Protein AF-A0AAV0SRK3-F1 (afdb_monomer)

Sequence (204 aa):
MVHEGLLCEATEDEVALVREELGFVPNNLVRVSAFVDNKGQTSRSRISAAHRPAVLLLYPLRNAEDAYKKKQRAKVEPFPTIYWLVSTYLKACVSTLEDQQFVLTLQHRLDADEIAKEKMAQSHREYAEQRWKMMTPHDVKLVSSRGWEFVLRDVGIAGIREFTNVKCLHTHYAHYLATGNNLIGEWVQQLLDSAATERTKELK

Radius of gyration: 17.85 Å; Cα contacts (8 Å, |Δi|>4): 323; chains: 1; bounding box: 46×37×56 Å

Solvent-accessible surface area (backbone atoms only — not comparable to full-atom values): 11211 Å² total; per-residue (Å²): 130,94,65,80,75,67,75,59,71,47,49,74,70,55,48,51,47,41,24,68,68,66,75,47,70,67,90,28,44,30,31,70,31,14,22,28,34,93,84,69,54,71,36,64,57,84,85,47,91,68,42,40,58,28,17,36,34,35,43,52,52,33,76,43,79,82,67,93,57,97,80,83,72,60,61,54,46,80,46,65,51,43,41,40,60,55,28,65,66,60,50,51,58,48,47,56,42,49,76,70,45,41,48,60,54,51,34,55,57,36,72,75,29,72,71,52,31,51,52,32,32,47,41,21,50,52,47,9,50,50,51,43,68,67,52,44,78,67,41,48,53,51,35,55,77,68,70,40,48,58,73,48,46,71,17,23,66,69,56,33,74,57,52,75,63,69,64,69,60,55,51,37,31,17,35,15,56,50,70,73,57,29,62,65,12,50,51,50,50,55,52,53,54,49,55,52,52,51,55,59,57,78,76,104

Mean predicted aligned error: 4.73 Å

Organism: NCBI:txid134698

InterPro domains:
  IPR007511 Protein of unknown function DUF501 [PF04417] (49-189)
  IPR007511 Protein of unknown function DUF501 [PTHR37163] (9-199)

pLDDT: mean 92.31, std 11.03, range [49.56, 98.69]

Foldseek 3Di:
DQFDADDAPEDPVLQVLLCVLAVHGFQFFNYQQKWAAPLRDIDRDCPDPRTGRQKTQGQQKGQDCPPPDPDDDDRMDGDLARIAGRHPVVVVLLVVCVVVVVLVVVLVVLVVDPVSLVLLLVQFQVQLVVNVVSGDPRVVVVCVVVVNCCSRRQAGFSRHNRSSHGDRLRRQLRSCSRPVGHSSNVVSVVVSVVVSVVVVVVVD

Secondary structure (DSSP, 8-state):
---------S-HHHHHHHHHHHSS--TTEEEEEEEE-TT--EESS--STT-EEEEEEE-SEEE-TTSS-TTS--SEEE-S-SEEE--HHHHHHHHHHHHTTHHHHHHHHHHT-HHHHHHHHHHHHHHHHHHHHTS-HHHHHHHHHTT-HIIIII--GGG-SSTT----HHHHHHHHHHHS--HHHHHHHHHHHHHHHHHHHHT-

Structure (mmCIF, N/CA/C/O backbone):
data_AF-A0AAV0SRK3-F1
#
_entry.id   AF-A0AAV0SRK3-F1
#
loop_
_atom_site.group_PDB
_atom_site.id
_atom_site.type_symbol
_atom_site.label_atom_id
_atom_site.label_alt_id
_atom_site.label_comp_id
_atom_site.label_asym_id
_atom_site.label_entity_id
_atom_site.label_seq_id
_atom_site.pdbx_PDB_ins_code
_atom_site.Cartn_x
_atom_site.Cartn_y
_atom_site.Cartn_z
_atom_site.occupancy
_atom_site.B_iso_or_equiv
_atom_site.auth_seq_id
_atom_site.auth_comp_id
_atom_site.auth_asym_id
_atom_site.auth_atom_id
_atom_site.pdbx_PDB_model_num
ATOM 1 N N . MET A 1 1 ? 23.732 -3.097 -15.382 1.00 60.25 1 MET A N 1
ATOM 2 C CA . MET A 1 1 ? 22.564 -2.683 -14.582 1.00 60.25 1 MET A CA 1
ATOM 3 C C . MET A 1 1 ? 21.391 -3.562 -14.988 1.00 60.25 1 MET A C 1
ATOM 5 O O . MET A 1 1 ? 21.204 -3.737 -16.184 1.00 60.25 1 MET A O 1
ATOM 9 N N . VAL A 1 2 ? 20.712 -4.220 -14.043 1.00 78.62 2 VAL A N 1
ATOM 10 C CA . VAL A 1 2 ? 19.649 -5.197 -14.365 1.00 78.62 2 VAL A CA 1
ATOM 11 C C . VAL A 1 2 ? 18.298 -4.499 -14.550 1.00 78.62 2 VAL A C 1
ATOM 13 O O . VAL A 1 2 ? 17.572 -4.848 -15.472 1.00 78.62 2 VAL A O 1
ATOM 16 N N . HIS A 1 3 ? 18.007 -3.493 -13.727 1.00 87.12 3 HIS A N 1
ATOM 17 C CA . HIS A 1 3 ? 16.932 -2.517 -13.906 1.00 87.12 3 HIS A CA 1
ATOM 18 C C . HIS A 1 3 ? 17.439 -1.146 -13.429 1.00 87.12 3 HIS A C 1
ATOM 20 O O . HIS A 1 3 ? 18.405 -1.095 -12.665 1.00 87.12 3 HIS A O 1
ATOM 26 N N . GLU A 1 4 ? 16.835 -0.064 -13.910 1.00 90.25 4 GLU A N 1
ATOM 27 C CA . GLU A 1 4 ? 17.224 1.312 -13.581 1.00 90.25 4 GLU A CA 1
ATOM 28 C C . GLU A 1 4 ? 16.632 1.751 -12.240 1.00 90.25 4 GLU A C 1
ATOM 30 O O . GLU A 1 4 ? 17.357 2.236 -11.375 1.00 90.25 4 GLU A O 1
ATOM 35 N N . GLY A 1 5 ? 15.339 1.490 -12.020 1.00 91.75 5 GLY A N 1
ATOM 36 C CA . GLY A 1 5 ? 14.668 1.928 -10.801 1.00 91.75 5 GLY A CA 1
ATOM 37 C C . GLY A 1 5 ? 14.386 3.428 -10.752 1.00 91.75 5 GLY A C 1
ATOM 38 O O . GLY A 1 5 ? 14.587 4.162 -11.716 1.00 91.75 5 GLY A O 1
ATOM 39 N N . LEU A 1 6 ? 13.916 3.874 -9.590 1.00 93.88 6 LEU A N 1
ATOM 40 C CA . LEU A 1 6 ? 13.894 5.284 -9.211 1.00 93.88 6 LEU A CA 1
ATOM 41 C C . LEU A 1 6 ? 14.924 5.515 -8.110 1.00 93.88 6 LEU A C 1
ATOM 43 O O . LEU A 1 6 ? 15.238 4.602 -7.341 1.00 93.88 6 LEU A O 1
ATOM 47 N N . LEU A 1 7 ? 15.424 6.745 -8.023 1.00 92.81 7 LEU A N 1
ATOM 48 C CA . LEU A 1 7 ? 16.252 7.156 -6.897 1.00 92.81 7 LEU A CA 1
ATOM 49 C C . LEU A 1 7 ? 15.425 7.129 -5.608 1.00 92.81 7 LEU A C 1
ATOM 51 O O . LEU A 1 7 ? 14.241 7.465 -5.604 1.00 92.81 7 LEU A O 1
ATOM 55 N N . CYS A 1 8 ? 16.068 6.734 -4.511 1.00 95.69 8 CYS A N 1
ATOM 56 C CA . CYS A 1 8 ? 15.468 6.828 -3.190 1.00 95.69 8 CYS A CA 1
ATOM 57 C C . CYS A 1 8 ? 15.384 8.306 -2.780 1.00 95.69 8 CYS A C 1
ATOM 59 O O . CYS A 1 8 ? 16.399 8.992 -2.699 1.00 95.69 8 CYS A O 1
ATOM 61 N N . GLU A 1 9 ? 14.170 8.771 -2.513 1.00 97.00 9 GLU A N 1
ATOM 62 C CA . GLU A 1 9 ? 13.837 10.121 -2.054 1.00 97.00 9 GLU A CA 1
ATOM 63 C C . GLU A 1 9 ? 13.828 10.226 -0.518 1.00 97.00 9 GLU A C 1
ATOM 65 O O . GLU A 1 9 ? 13.728 11.326 0.020 1.00 97.00 9 GLU A O 1
ATOM 70 N N . ALA A 1 10 ? 13.904 9.099 0.204 1.00 95.81 10 ALA A N 1
ATOM 71 C CA . ALA A 1 10 ? 13.980 9.111 1.665 1.00 95.81 10 ALA A CA 1
ATOM 72 C C . ALA A 1 10 ? 15.286 9.757 2.153 1.00 95.81 10 ALA A C 1
ATOM 74 O O . ALA A 1 10 ? 16.370 9.476 1.638 1.00 95.81 10 ALA A O 1
ATOM 75 N N . THR A 1 11 ? 15.175 10.580 3.192 1.00 96.19 11 THR A N 1
ATOM 76 C CA . THR A 1 11 ? 16.315 11.186 3.894 1.00 96.19 11 THR A CA 1
ATOM 77 C C . THR A 1 11 ? 17.174 10.128 4.596 1.00 96.19 11 THR A C 1
ATOM 79 O O . THR A 1 11 ? 16.702 9.031 4.894 1.00 96.19 11 THR A O 1
ATOM 82 N N . GLU A 1 12 ? 18.431 10.453 4.918 1.00 96.31 12 GLU A N 1
ATOM 83 C CA . GLU A 1 12 ? 19.323 9.540 5.657 1.00 9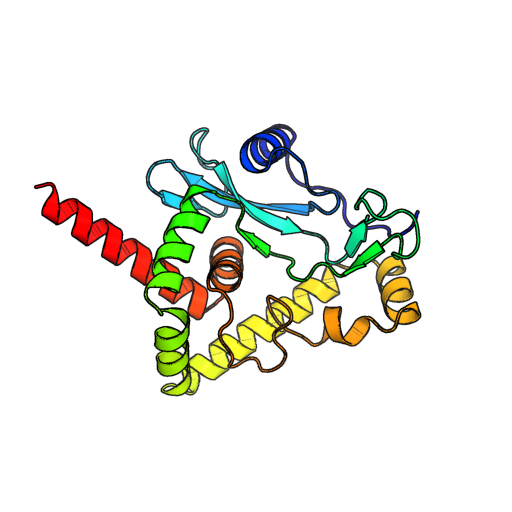6.31 12 GLU A CA 1
ATOM 84 C C . GLU A 1 12 ? 18.714 9.087 6.995 1.00 96.31 12 GLU A C 1
ATOM 86 O O . GLU A 1 12 ? 18.756 7.900 7.325 1.00 96.31 12 GLU A O 1
ATOM 91 N N . ASP A 1 13 ? 18.065 10.009 7.710 1.00 95.81 13 ASP A N 1
ATOM 92 C CA . ASP A 1 13 ? 17.318 9.729 8.938 1.00 95.81 13 ASP A CA 1
ATOM 93 C C . ASP A 1 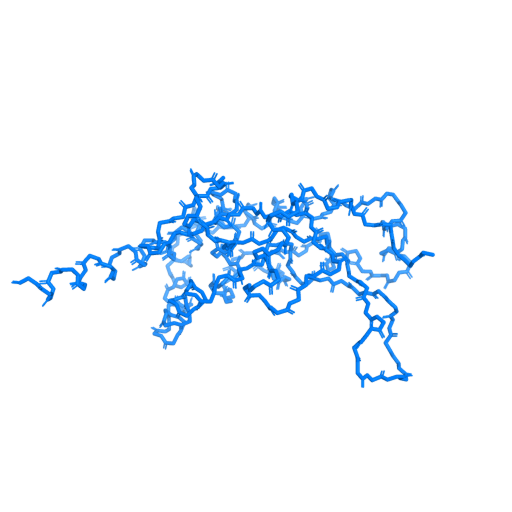13 ? 16.189 8.718 8.705 1.00 95.81 13 ASP A C 1
ATOM 95 O O . ASP A 1 13 ? 16.038 7.754 9.454 1.00 95.81 13 ASP A O 1
ATOM 99 N N . GLU A 1 14 ? 15.375 8.913 7.665 1.00 97.06 14 GLU A N 1
ATOM 100 C CA . GLU A 1 14 ? 14.291 7.985 7.335 1.00 97.06 14 GLU A CA 1
ATOM 101 C C . GLU A 1 14 ? 14.831 6.609 6.948 1.00 97.06 14 GLU A C 1
ATOM 103 O O . GLU A 1 14 ? 14.289 5.598 7.388 1.00 97.06 14 GLU A O 1
ATOM 108 N N . VAL A 1 15 ? 15.924 6.551 6.184 1.00 97.69 15 VAL A N 1
ATOM 109 C CA . VAL A 1 15 ? 16.594 5.295 5.823 1.00 97.69 15 VAL A CA 1
ATOM 110 C C . VAL A 1 15 ? 17.119 4.572 7.069 1.00 97.69 15 VAL A C 1
ATOM 112 O O . VAL A 1 15 ? 16.981 3.348 7.169 1.00 97.69 15 VAL A O 1
ATOM 115 N N . ALA A 1 16 ? 17.679 5.302 8.038 1.00 97.62 16 ALA A N 1
ATOM 116 C CA . ALA A 1 16 ? 18.110 4.737 9.314 1.00 97.62 16 ALA A CA 1
ATOM 117 C C . ALA A 1 16 ? 16.925 4.156 10.104 1.00 97.62 16 ALA A C 1
ATOM 119 O O . ALA A 1 16 ? 17.009 3.022 10.575 1.00 97.62 16 ALA A O 1
ATOM 120 N N . LEU A 1 17 ? 15.797 4.871 10.164 1.00 97.25 17 LEU A N 1
ATOM 121 C CA . LEU A 1 17 ? 14.575 4.382 10.811 1.00 97.25 17 LEU A CA 1
ATOM 122 C C . LEU A 1 17 ? 13.982 3.156 10.099 1.00 97.25 17 LEU A C 1
ATOM 124 O O . LEU A 1 17 ? 13.494 2.239 10.753 1.00 97.25 17 LEU A O 1
ATOM 128 N N . VAL A 1 18 ? 14.034 3.101 8.764 1.00 98.00 18 VAL A N 1
ATOM 129 C CA . VAL A 1 18 ? 13.611 1.911 8.005 1.00 98.00 18 VAL A CA 1
ATOM 130 C C . VAL A 1 18 ? 14.485 0.709 8.355 1.00 98.00 18 VAL A C 1
ATOM 132 O O . VAL A 1 18 ? 13.966 -0.389 8.554 1.00 98.00 18 VAL A O 1
ATOM 135 N N . ARG A 1 19 ? 15.803 0.911 8.468 1.00 97.81 19 ARG A N 1
ATOM 136 C CA . ARG A 1 19 ? 16.736 -0.141 8.883 1.00 97.81 19 ARG A CA 1
ATOM 137 C C . ARG A 1 19 ? 16.477 -0.606 10.312 1.00 97.81 19 ARG A C 1
ATOM 139 O O . ARG A 1 19 ? 16.589 -1.799 10.560 1.00 97.81 19 ARG A O 1
ATOM 146 N N . GLU A 1 20 ? 16.148 0.303 11.223 1.00 96.44 20 GLU A N 1
ATOM 147 C CA . GLU A 1 20 ? 15.761 -0.035 12.597 1.00 96.44 20 GLU A CA 1
ATOM 148 C C . GLU A 1 20 ? 14.497 -0.911 12.612 1.00 96.44 20 GLU A C 1
ATOM 150 O O . GLU A 1 20 ? 14.483 -1.956 13.255 1.00 96.44 20 GLU A O 1
ATOM 155 N N . GLU A 1 21 ? 13.473 -0.540 11.836 1.00 95.06 21 GLU A N 1
ATOM 156 C CA . GLU A 1 21 ? 12.181 -1.240 11.803 1.00 95.06 21 GLU A CA 1
ATOM 157 C C . GLU A 1 21 ? 12.246 -2.617 11.114 1.00 95.06 21 GLU A C 1
ATOM 159 O O . GLU A 1 21 ? 11.550 -3.552 11.510 1.00 95.06 21 GLU A O 1
ATOM 164 N N . LEU A 1 22 ? 13.058 -2.760 10.060 1.00 95.94 22 LEU A N 1
ATOM 165 C CA . LEU A 1 22 ? 13.117 -3.979 9.239 1.00 95.94 22 LEU A CA 1
ATOM 166 C C . LEU A 1 22 ? 14.376 -4.830 9.454 1.00 95.94 22 LEU A C 1
ATOM 168 O O . LEU A 1 22 ? 14.435 -5.962 8.976 1.00 95.94 22 LEU A O 1
ATOM 172 N N . GLY A 1 23 ? 15.415 -4.285 10.086 1.00 96.69 23 GLY A N 1
ATOM 173 C CA . GLY A 1 23 ? 16.767 -4.860 10.121 1.00 96.69 23 GLY A CA 1
ATOM 174 C C . GLY A 1 23 ? 17.568 -4.676 8.820 1.00 96.69 23 GLY A C 1
ATOM 175 O O . GLY A 1 23 ? 18.764 -4.965 8.777 1.00 96.69 23 GLY A O 1
ATOM 176 N N . PHE A 1 24 ? 16.946 -4.178 7.749 1.00 95.75 24 PHE A N 1
ATOM 177 C CA . PHE A 1 24 ? 17.578 -3.895 6.458 1.00 95.75 24 PHE A CA 1
ATOM 178 C C . PHE A 1 24 ? 16.844 -2.764 5.726 1.00 95.75 24 PHE A C 1
ATOM 180 O O . PHE A 1 24 ? 15.763 -2.347 6.128 1.00 95.75 24 PHE A O 1
ATOM 187 N N . VAL A 1 25 ? 17.421 -2.275 4.628 1.00 96.12 25 VAL A N 1
ATOM 188 C CA . VAL A 1 25 ? 16.767 -1.298 3.744 1.00 96.12 25 VAL A CA 1
ATOM 189 C C . VAL A 1 25 ? 16.419 -2.005 2.434 1.00 96.12 25 VAL A C 1
ATOM 191 O O . VAL A 1 25 ? 17.329 -2.562 1.812 1.00 96.12 25 VAL A O 1
ATOM 194 N N . PRO A 1 26 ? 15.142 -2.035 2.008 1.00 94.75 26 PRO A N 1
ATOM 195 C CA . PRO A 1 26 ? 14.766 -2.629 0.730 1.00 94.75 26 PRO A CA 1
ATOM 196 C C . PRO A 1 26 ? 15.535 -1.980 -0.422 1.00 94.75 26 PRO A C 1
ATOM 198 O O . PRO A 1 26 ? 15.584 -0.758 -0.532 1.00 94.75 26 PRO A O 1
ATOM 201 N N . ASN A 1 27 ? 16.113 -2.795 -1.306 1.00 92.75 27 ASN A N 1
ATOM 202 C CA . ASN A 1 27 ? 16.915 -2.301 -2.434 1.00 92.75 27 ASN A CA 1
ATOM 203 C C . ASN A 1 27 ? 16.092 -1.587 -3.522 1.00 92.75 27 ASN A C 1
ATOM 205 O O . ASN A 1 27 ? 16.658 -1.017 -4.447 1.00 92.75 27 ASN A O 1
ATOM 209 N N . ASN A 1 28 ? 14.769 -1.621 -3.395 1.00 95.50 28 ASN A N 1
ATOM 210 C CA . ASN A 1 28 ? 13.806 -0.928 -4.231 1.00 95.50 28 ASN A CA 1
ATOM 211 C C . ASN A 1 28 ? 13.038 0.149 -3.443 1.00 95.50 28 ASN A C 1
ATOM 213 O O . ASN A 1 28 ? 11.927 0.498 -3.828 1.00 95.50 28 ASN A O 1
ATOM 217 N N . LEU A 1 29 ? 13.573 0.647 -2.323 1.00 97.38 29 LEU A N 1
ATOM 218 C CA . LEU A 1 29 ? 12.963 1.749 -1.578 1.00 97.38 29 LEU A CA 1
ATOM 219 C C . LEU A 1 29 ? 12.924 3.024 -2.432 1.00 97.38 29 LEU A C 1
ATOM 221 O O . LEU A 1 29 ? 13.957 3.478 -2.912 1.00 97.38 29 LEU A O 1
ATOM 225 N N . VAL A 1 30 ? 11.733 3.613 -2.571 1.00 97.88 30 VAL A N 1
ATOM 226 C CA . VAL A 1 30 ? 11.549 4.939 -3.177 1.00 97.88 30 VAL A CA 1
ATOM 227 C C . VAL A 1 30 ? 11.431 5.989 -2.081 1.00 97.88 30 VAL A C 1
ATOM 229 O O . VAL A 1 30 ? 12.212 6.925 -2.059 1.00 97.88 30 VAL A O 1
ATOM 232 N N . ARG A 1 31 ? 10.498 5.835 -1.133 1.00 98.06 31 ARG A N 1
ATOM 233 C CA . ARG A 1 31 ? 10.341 6.769 -0.000 1.00 98.06 31 ARG A CA 1
ATOM 234 C C . ARG A 1 31 ? 9.540 6.172 1.148 1.00 98.06 31 ARG A C 1
ATOM 236 O O . ARG A 1 31 ? 8.817 5.191 0.964 1.00 98.06 31 ARG A O 1
ATOM 243 N N . VAL A 1 32 ? 9.574 6.821 2.308 1.00 98.50 32 VAL A N 1
ATOM 244 C CA . VAL A 1 32 ? 8.582 6.589 3.368 1.00 98.50 32 VAL A CA 1
ATOM 245 C C . VAL A 1 32 ? 7.312 7.373 3.019 1.00 98.50 32 VAL A C 1
ATOM 247 O O . VAL A 1 32 ? 7.364 8.571 2.769 1.00 98.50 32 VAL A O 1
ATOM 250 N N . SER A 1 33 ? 6.170 6.689 2.928 1.00 98.25 33 SER A N 1
ATOM 251 C CA . SER A 1 33 ? 4.889 7.289 2.501 1.00 98.25 33 SER A CA 1
ATOM 252 C C . SER A 1 33 ? 3.912 7.546 3.639 1.00 98.25 33 SER A C 1
ATOM 254 O O . SER A 1 33 ? 2.982 8.331 3.482 1.00 98.25 33 SER A O 1
ATOM 256 N N . ALA A 1 34 ? 4.102 6.878 4.772 1.00 98.50 34 ALA A N 1
ATOM 257 C CA . ALA A 1 34 ? 3.345 7.141 5.981 1.00 98.50 34 ALA A CA 1
ATOM 258 C C . ALA A 1 34 ? 4.178 6.796 7.209 1.00 98.50 34 ALA A C 1
ATOM 260 O O . ALA A 1 34 ? 5.076 5.951 7.157 1.00 98.50 34 ALA A O 1
ATOM 261 N N . PHE A 1 35 ? 3.818 7.417 8.319 1.00 98.44 35 PHE A N 1
ATOM 262 C CA . PHE A 1 35 ? 4.435 7.282 9.622 1.00 98.44 35 PHE A CA 1
ATOM 263 C C . PHE A 1 35 ? 3.380 6.978 10.678 1.00 98.44 35 PHE A C 1
ATOM 265 O O . PHE A 1 35 ? 2.203 7.273 10.480 1.00 98.44 35 PHE A O 1
ATOM 272 N N . VAL A 1 36 ? 3.816 6.428 11.806 1.00 97.31 36 VAL A N 1
ATOM 273 C CA . VAL A 1 36 ? 2.987 6.174 12.986 1.00 97.31 36 VAL A CA 1
ATOM 274 C C . VAL A 1 36 ? 3.750 6.553 14.250 1.00 97.31 36 VAL A C 1
ATOM 276 O O . VAL A 1 36 ? 4.959 6.330 14.328 1.00 97.31 36 VAL A O 1
ATOM 279 N N . ASP A 1 37 ? 3.074 7.162 15.217 1.00 95.19 37 ASP A N 1
ATOM 280 C CA . ASP A 1 37 ? 3.649 7.472 16.526 1.00 95.19 37 ASP A CA 1
ATOM 281 C C . ASP A 1 37 ? 3.419 6.348 17.557 1.00 95.19 37 ASP A C 1
ATOM 283 O O . ASP A 1 37 ? 2.811 5.312 17.284 1.00 95.19 37 ASP A O 1
ATOM 287 N N . ASN A 1 38 ? 3.907 6.552 18.781 1.00 89.81 38 ASN A N 1
ATOM 288 C CA . ASN A 1 38 ? 3.761 5.590 19.876 1.00 89.81 38 ASN A CA 1
ATOM 289 C C . ASN A 1 38 ? 2.324 5.443 20.411 1.00 89.81 38 ASN A C 1
ATOM 291 O O . ASN A 1 38 ? 2.069 4.550 21.217 1.00 89.81 38 ASN A O 1
ATOM 295 N N . LYS A 1 39 ? 1.395 6.305 19.990 1.00 88.62 39 LYS A N 1
ATOM 296 C CA . LYS A 1 39 ? -0.035 6.231 20.309 1.00 88.62 39 LYS A CA 1
ATOM 297 C C . LYS A 1 39 ? -0.841 5.598 19.173 1.00 88.62 39 LYS A C 1
ATOM 299 O O . LYS A 1 39 ? -2.061 5.515 19.284 1.00 88.62 39 LYS A O 1
ATOM 304 N N . GLY A 1 40 ? -0.183 5.169 18.094 1.00 90.38 40 GLY A N 1
ATOM 305 C CA . GLY A 1 40 ? -0.837 4.615 16.913 1.00 90.38 40 GLY A CA 1
ATOM 306 C C . GLY A 1 40 ? -1.412 5.672 15.968 1.00 90.38 40 GLY A C 1
ATOM 307 O O . GLY A 1 40 ? -2.098 5.306 15.018 1.00 90.38 40 GLY A O 1
ATOM 308 N N . GLN A 1 41 ? -1.139 6.963 16.185 1.00 92.81 41 GLN A N 1
ATOM 309 C CA . GLN A 1 41 ? -1.602 8.021 15.288 1.00 92.81 41 GLN A CA 1
ATOM 310 C C . GLN A 1 41 ? -0.742 8.038 14.031 1.00 92.81 41 GLN A C 1
ATOM 312 O O . GLN A 1 41 ? 0.489 8.069 14.101 1.00 92.81 41 GLN A O 1
ATOM 317 N N . THR A 1 42 ? -1.397 8.008 12.874 1.00 96.00 42 THR A N 1
ATOM 318 C CA . THR A 1 42 ? -0.723 7.938 11.578 1.00 96.00 42 THR A CA 1
ATOM 319 C C . THR A 1 42 ? -0.681 9.288 10.878 1.00 96.00 42 THR A C 1
ATOM 321 O O . THR A 1 42 ? -1.624 10.071 10.965 1.00 96.00 42 THR A O 1
ATOM 324 N N . SER A 1 43 ? 0.376 9.532 10.109 1.00 96.56 43 SER A N 1
ATOM 325 C CA . SER A 1 43 ? 0.547 10.742 9.300 1.00 96.56 43 SER A CA 1
ATOM 326 C C . SER A 1 43 ? 1.259 10.422 7.986 1.00 96.56 43 SER A C 1
ATOM 328 O O . SER A 1 43 ? 2.092 9.522 7.936 1.00 96.56 43 SER A O 1
ATOM 330 N N . ARG A 1 44 ? 0.995 11.186 6.920 1.00 96.69 44 ARG A N 1
ATOM 331 C CA . ARG A 1 44 ? 1.735 11.089 5.641 1.00 96.69 44 ARG A CA 1
ATOM 332 C C . ARG A 1 44 ? 3.062 11.851 5.643 1.00 96.69 44 ARG A C 1
ATOM 334 O O . ARG A 1 44 ? 3.813 11.798 4.674 1.00 96.69 44 ARG A O 1
ATOM 341 N N . SER A 1 45 ? 3.355 12.568 6.722 1.00 93.38 45 SER A N 1
ATOM 342 C CA . SER A 1 45 ? 4.599 13.314 6.902 1.00 93.38 45 SER A CA 1
ATOM 343 C C . SER A 1 45 ? 5.152 13.082 8.299 1.00 93.38 45 SER A C 1
ATOM 345 O O . SER A 1 45 ? 4.401 12.862 9.254 1.00 93.38 45 SER A O 1
ATOM 347 N N . ARG A 1 46 ? 6.474 13.153 8.439 1.00 91.81 46 ARG A N 1
ATOM 348 C CA . ARG A 1 46 ? 7.126 13.029 9.739 1.00 91.81 46 ARG A CA 1
ATOM 349 C C . ARG A 1 46 ? 6.942 14.325 10.530 1.00 91.81 46 ARG A C 1
ATOM 351 O O . ARG A 1 46 ? 7.656 15.295 10.316 1.00 91.81 46 ARG A O 1
ATOM 358 N N . ILE A 1 47 ? 5.969 14.335 11.441 1.00 89.50 47 ILE A N 1
ATOM 359 C CA . ILE A 1 47 ? 5.623 15.524 12.243 1.00 89.50 47 ILE A CA 1
ATOM 360 C C . ILE A 1 47 ? 6.542 15.662 13.466 1.00 89.50 47 ILE A C 1
ATOM 362 O O . ILE A 1 47 ? 6.774 16.761 13.960 1.00 89.50 47 ILE A O 1
ATOM 366 N N . SER A 1 48 ? 7.077 14.551 13.980 1.00 90.38 48 SER A N 1
ATOM 367 C CA . SER A 1 48 ? 7.929 14.555 15.172 1.00 90.38 48 SER A CA 1
ATOM 368 C C . SER A 1 48 ? 8.948 13.419 15.163 1.00 90.38 48 SER A C 1
ATOM 370 O O . SER A 1 48 ? 8.823 12.452 14.412 1.00 90.38 48 SER A O 1
ATOM 372 N N . ALA A 1 49 ? 9.933 13.491 16.060 1.00 89.56 49 ALA A N 1
ATOM 373 C CA . ALA A 1 49 ? 10.921 12.430 16.244 1.00 89.56 49 ALA A CA 1
ATOM 374 C C . ALA A 1 49 ? 10.319 11.103 16.750 1.00 89.56 49 ALA A C 1
ATOM 376 O O . ALA A 1 49 ? 10.960 10.064 16.610 1.00 89.56 49 ALA A O 1
ATOM 377 N N . ALA A 1 50 ? 9.105 11.121 17.313 1.00 91.12 50 ALA A N 1
ATOM 378 C CA . ALA A 1 50 ? 8.396 9.919 17.759 1.00 91.12 50 ALA A CA 1
ATOM 379 C C . ALA A 1 50 ? 7.787 9.120 16.596 1.00 91.12 50 ALA A C 1
ATOM 381 O O . ALA A 1 50 ? 7.537 7.928 16.740 1.00 91.12 50 ALA A O 1
ATOM 382 N N . HIS A 1 51 ? 7.572 9.760 15.443 1.00 95.56 51 HIS A N 1
ATOM 383 C CA . HIS A 1 51 ? 7.021 9.102 14.268 1.00 95.56 51 HIS A CA 1
ATOM 384 C C . HIS A 1 51 ? 8.038 8.125 13.671 1.00 95.56 51 HIS A C 1
ATOM 386 O O . HIS A 1 51 ? 9.189 8.483 13.394 1.00 95.56 51 HIS A O 1
ATOM 392 N N . ARG A 1 52 ? 7.599 6.883 13.473 1.00 97.19 52 ARG A N 1
ATOM 393 C CA . ARG A 1 52 ? 8.350 5.794 12.842 1.00 97.19 52 ARG A CA 1
ATOM 394 C C . ARG A 1 52 ? 7.729 5.420 11.495 1.00 97.19 52 ARG A C 1
ATOM 396 O O . ARG A 1 52 ? 6.533 5.654 11.313 1.00 97.19 52 ARG A O 1
ATOM 403 N N . PRO A 1 53 ? 8.504 4.870 10.542 1.00 98.19 53 PRO A N 1
ATOM 404 C CA . PRO A 1 53 ? 7.979 4.433 9.254 1.00 98.19 53 PRO A CA 1
ATOM 405 C C . PRO A 1 53 ? 6.812 3.453 9.420 1.00 98.19 53 PRO A C 1
ATOM 407 O O . PRO A 1 53 ? 6.943 2.392 10.025 1.00 98.19 53 PRO A O 1
ATOM 410 N N . ALA A 1 54 ? 5.658 3.807 8.861 1.00 98.44 54 ALA A N 1
ATOM 411 C CA . ALA A 1 54 ? 4.488 2.939 8.810 1.00 98.44 54 ALA A CA 1
ATOM 412 C C . ALA A 1 54 ? 4.384 2.245 7.456 1.00 98.44 54 ALA A C 1
ATOM 414 O O . ALA A 1 54 ? 4.192 1.031 7.408 1.00 98.44 54 ALA A O 1
ATOM 415 N N . VAL A 1 55 ? 4.542 3.004 6.368 1.00 98.69 55 VAL A N 1
ATOM 416 C CA . VAL A 1 55 ? 4.410 2.501 4.997 1.00 98.69 55 VAL A CA 1
ATOM 417 C C . VAL A 1 55 ? 5.567 2.975 4.136 1.00 98.69 55 VAL A C 1
ATOM 419 O O . VAL A 1 55 ? 5.895 4.162 4.128 1.00 98.69 55 VAL A O 1
ATOM 422 N N . LEU A 1 56 ? 6.139 2.057 3.362 1.00 98.62 56 LEU A N 1
ATOM 423 C CA . LEU A 1 56 ? 7.120 2.363 2.322 1.00 98.62 56 LEU A CA 1
ATOM 424 C C . LEU A 1 56 ? 6.446 2.389 0.954 1.00 98.62 56 LEU A C 1
ATOM 426 O O . LEU A 1 56 ? 5.621 1.520 0.666 1.00 98.62 56 LEU A O 1
ATOM 430 N N . LEU A 1 57 ? 6.841 3.346 0.114 1.00 98.44 57 LEU A N 1
ATOM 431 C CA . LEU A 1 57 ? 6.678 3.247 -1.332 1.00 98.44 57 LEU A CA 1
ATOM 432 C C . LEU A 1 57 ? 7.918 2.565 -1.904 1.00 98.44 57 LEU A C 1
ATOM 434 O O . LEU A 1 57 ? 9.048 2.997 -1.662 1.00 98.44 57 LEU A O 1
ATOM 438 N N . LEU A 1 58 ? 7.689 1.506 -2.664 1.00 97.75 58 LEU A N 1
ATOM 439 C CA . LEU A 1 58 ? 8.706 0.665 -3.263 1.00 97.75 58 LEU A CA 1
ATOM 440 C C . LEU A 1 58 ? 8.570 0.682 -4.779 1.00 97.75 58 LEU A C 1
ATOM 442 O O . LEU A 1 58 ? 7.465 0.712 -5.323 1.00 97.75 58 LEU A O 1
ATOM 446 N N . TYR A 1 59 ? 9.703 0.608 -5.461 1.00 97.56 59 TYR A N 1
ATOM 447 C CA . TYR A 1 59 ? 9.744 0.483 -6.901 1.00 97.56 59 TYR A CA 1
ATOM 448 C C . TYR A 1 59 ? 9.188 -0.892 -7.326 1.00 97.56 59 TYR A C 1
ATOM 450 O O . TYR A 1 59 ? 9.426 -1.885 -6.625 1.00 97.56 59 TYR A O 1
ATOM 458 N N . PRO A 1 60 ? 8.457 -0.990 -8.458 1.00 96.38 60 PRO A N 1
ATOM 459 C CA . PRO A 1 60 ? 7.753 -2.219 -8.844 1.00 96.38 60 PRO A CA 1
ATOM 460 C C . PRO A 1 60 ? 8.670 -3.410 -9.160 1.00 96.38 60 PRO A C 1
ATOM 462 O O . PRO A 1 60 ? 8.207 -4.550 -9.194 1.00 96.38 60 PRO A O 1
ATOM 465 N N . LEU A 1 61 ? 9.960 -3.160 -9.389 1.00 94.81 61 LEU A N 1
ATOM 466 C CA . LEU A 1 61 ? 10.994 -4.175 -9.579 1.00 94.81 61 LEU A CA 1
ATOM 467 C C . LEU A 1 61 ? 11.985 -4.139 -8.415 1.00 94.81 61 LEU A C 1
ATOM 469 O O . LEU A 1 61 ? 12.279 -3.071 -7.879 1.00 94.81 61 LEU A O 1
ATOM 473 N N . ARG A 1 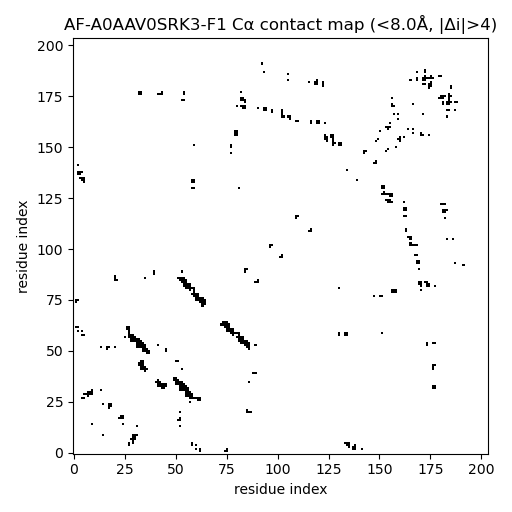62 ? 12.532 -5.301 -8.055 1.00 90.88 62 ARG A N 1
ATOM 474 C CA . ARG A 1 62 ? 13.621 -5.402 -7.075 1.00 90.88 62 ARG A CA 1
ATOM 475 C C . ARG A 1 62 ? 14.775 -6.254 -7.577 1.00 90.88 62 ARG A C 1
ATOM 477 O O . ARG A 1 62 ? 14.565 -7.200 -8.342 1.00 90.88 62 ARG A O 1
ATOM 484 N N . ASN A 1 63 ? 15.974 -5.976 -7.070 1.00 85.44 63 ASN A N 1
ATOM 485 C CA . ASN A 1 63 ? 17.133 -6.839 -7.279 1.00 85.44 63 ASN A CA 1
ATOM 486 C C . ASN A 1 63 ? 16.996 -8.102 -6.417 1.00 85.44 63 ASN A C 1
ATOM 488 O O . ASN A 1 63 ? 16.704 -8.020 -5.221 1.00 85.44 63 ASN A O 1
ATOM 492 N N . ALA A 1 64 ? 17.206 -9.267 -7.026 1.00 78.00 64 ALA A N 1
ATOM 493 C CA . ALA A 1 64 ? 17.006 -10.577 -6.400 1.00 78.00 64 ALA A CA 1
ATOM 494 C C . ALA A 1 64 ? 18.303 -11.403 -6.282 1.00 78.00 64 ALA A C 1
ATOM 496 O O . ALA A 1 64 ? 18.247 -12.612 -6.055 1.00 78.00 64 ALA A O 1
ATOM 497 N N . GLU A 1 65 ? 19.471 -10.767 -6.432 1.00 67.75 65 GLU A N 1
ATOM 498 C CA . GLU A 1 65 ? 20.773 -11.454 -6.441 1.00 67.75 65 GLU A CA 1
ATOM 499 C C . GLU A 1 65 ? 21.124 -12.120 -5.088 1.00 67.75 65 GLU A C 1
ATOM 501 O O . GLU A 1 65 ? 21.760 -13.174 -5.082 1.00 67.75 65 GLU A O 1
ATOM 506 N N . ASP A 1 66 ? 20.617 -11.602 -3.960 1.00 57.69 66 ASP A N 1
ATOM 507 C CA . ASP A 1 66 ? 20.965 -12.064 -2.600 1.00 57.69 66 ASP A CA 1
ATOM 508 C C . ASP A 1 66 ? 20.083 -13.205 -2.045 1.00 57.69 66 ASP A C 1
ATOM 510 O O . ASP A 1 66 ? 20.302 -13.707 -0.939 1.00 57.69 66 ASP A O 1
ATOM 514 N N . ALA A 1 67 ? 19.068 -13.662 -2.785 1.00 55.38 67 ALA A N 1
ATOM 515 C CA . ALA A 1 67 ? 18.066 -14.597 -2.268 1.00 55.38 67 ALA A CA 1
ATOM 516 C C . ALA A 1 67 ? 18.532 -16.072 -2.279 1.00 55.38 67 ALA A C 1
ATOM 518 O O . ALA A 1 67 ? 18.057 -16.843 -3.105 1.00 55.38 67 ALA A O 1
ATOM 519 N N . TYR A 1 68 ? 19.444 -16.458 -1.368 1.00 50.22 68 TYR A N 1
ATOM 520 C CA . TYR A 1 68 ? 19.790 -17.793 -0.791 1.00 50.22 68 TYR A CA 1
ATOM 521 C C . TYR A 1 68 ? 19.745 -19.098 -1.651 1.00 50.22 68 TYR A C 1
ATOM 523 O O . TYR A 1 68 ? 20.068 -20.175 -1.158 1.00 50.22 68 TYR A O 1
ATOM 531 N N . LYS A 1 69 ? 19.418 -19.088 -2.949 1.00 49.56 69 LYS A N 1
ATOM 532 C CA . LYS A 1 69 ? 19.341 -20.273 -3.825 1.00 49.56 69 LYS A CA 1
ATOM 533 C C . LYS A 1 69 ? 20.051 -19.996 -5.151 1.00 49.56 69 LYS A C 1
ATOM 535 O O . LYS A 1 69 ? 19.445 -19.640 -6.158 1.00 49.56 69 LYS A O 1
ATOM 540 N N . LYS A 1 70 ? 21.368 -20.213 -5.131 1.00 50.22 70 LYS A N 1
ATOM 541 C CA . LYS A 1 70 ? 22.385 -19.888 -6.154 1.00 50.22 70 LYS A CA 1
ATOM 542 C C . LYS A 1 70 ? 22.202 -20.457 -7.575 1.00 50.22 70 LYS A C 1
ATOM 544 O O . LYS A 1 70 ? 23.134 -20.337 -8.361 1.00 50.22 70 LYS A O 1
ATOM 549 N N . LYS A 1 71 ? 21.087 -21.100 -7.946 1.00 50.06 71 LYS A N 1
ATOM 550 C CA . LYS A 1 71 ? 21.045 -21.847 -9.221 1.00 50.06 71 LYS A CA 1
ATOM 551 C C . LYS A 1 71 ? 19.941 -21.540 -10.225 1.00 50.06 71 LYS A C 1
ATOM 553 O O . LYS A 1 71 ? 20.071 -22.068 -11.319 1.00 50.06 71 LYS A O 1
ATOM 558 N N . GLN A 1 72 ? 18.923 -20.707 -9.963 1.00 53.06 72 GLN A N 1
ATOM 559 C CA . GLN A 1 72 ? 17.864 -20.549 -10.988 1.00 53.06 72 GLN A CA 1
ATOM 560 C C . GLN A 1 72 ? 16.895 -19.356 -10.870 1.00 53.06 72 GLN A C 1
ATOM 562 O O . GLN A 1 72 ? 15.807 -19.417 -11.437 1.00 53.06 72 GLN A O 1
ATOM 567 N N . ARG A 1 73 ? 17.235 -18.259 -10.176 1.00 56.25 73 ARG A N 1
ATOM 568 C CA . ARG A 1 73 ? 16.371 -17.059 -10.178 1.00 56.25 73 ARG A CA 1
ATOM 569 C C . ARG A 1 73 ? 16.910 -15.938 -11.058 1.00 56.25 73 ARG A C 1
ATOM 571 O O . ARG A 1 73 ? 18.117 -15.737 -11.167 1.00 56.25 73 ARG A O 1
ATOM 578 N N . ALA A 1 74 ? 15.979 -15.231 -11.700 1.00 62.12 74 ALA A N 1
ATOM 579 C CA . ALA A 1 74 ? 16.253 -14.007 -12.436 1.00 62.12 74 ALA A CA 1
ATOM 580 C C . ALA A 1 74 ? 16.865 -12.959 -11.493 1.00 62.12 74 ALA A C 1
ATOM 582 O O . ALA A 1 74 ? 16.433 -12.826 -10.355 1.00 62.12 74 ALA A O 1
ATOM 583 N N . LYS A 1 75 ? 17.847 -12.191 -11.981 1.00 81.12 75 LYS A N 1
ATOM 584 C CA . LYS A 1 75 ? 18.529 -11.126 -11.216 1.00 81.12 75 LYS A CA 1
ATOM 585 C C . LYS A 1 75 ? 17.601 -9.990 -10.749 1.00 81.12 75 LYS A C 1
ATOM 587 O O . LYS A 1 75 ? 17.953 -9.227 -9.858 1.00 81.12 75 LYS A O 1
ATOM 592 N N . VAL A 1 76 ? 16.421 -9.900 -11.354 1.00 88.94 76 VAL A N 1
ATOM 593 C CA . VAL A 1 76 ? 15.352 -8.938 -11.083 1.00 88.94 76 VAL A CA 1
ATOM 594 C C . VAL A 1 76 ? 14.031 -9.688 -11.073 1.00 88.94 76 VAL A C 1
ATOM 596 O O . VAL A 1 76 ? 13.867 -10.635 -11.849 1.00 88.94 76 VAL A O 1
ATOM 599 N N . GLU A 1 77 ? 13.095 -9.261 -10.235 1.00 90.88 77 GLU A N 1
ATOM 600 C CA . GLU A 1 77 ? 11.732 -9.789 -10.221 1.00 90.88 77 GLU A CA 1
ATOM 601 C C . GLU A 1 77 ? 10.700 -8.700 -9.876 1.00 90.88 77 GLU A C 1
ATOM 603 O O . GLU A 1 77 ? 11.051 -7.719 -9.208 1.00 90.88 77 GLU A O 1
ATOM 608 N N . PRO A 1 78 ? 9.434 -8.860 -10.310 1.00 92.69 78 PRO A N 1
ATOM 609 C CA . PRO A 1 78 ? 8.332 -8.014 -9.870 1.00 92.69 78 PRO A CA 1
ATOM 610 C C . PRO A 1 78 ? 8.127 -8.100 -8.358 1.00 92.69 78 PRO A C 1
ATOM 612 O O . PRO A 1 78 ? 8.140 -9.189 -7.779 1.00 92.69 78 PRO A O 1
ATOM 615 N N . PHE A 1 79 ? 7.871 -6.961 -7.726 1.00 88.94 79 PHE A N 1
ATOM 616 C CA . PHE A 1 79 ? 7.454 -6.904 -6.334 1.00 88.94 79 PHE A CA 1
ATOM 617 C C . PHE A 1 79 ? 5.918 -6.776 -6.255 1.00 88.94 79 PHE A C 1
ATOM 619 O O . PHE A 1 79 ? 5.331 -5.961 -6.969 1.00 88.94 79 PHE A O 1
ATOM 626 N N . PRO A 1 80 ? 5.226 -7.582 -5.426 1.00 79.69 80 PRO A N 1
ATOM 627 C CA . PRO A 1 80 ? 3.769 -7.738 -5.505 1.00 79.69 80 PRO A CA 1
ATOM 628 C C . PRO A 1 80 ? 2.979 -6.510 -5.035 1.00 79.69 80 PRO A C 1
ATOM 630 O O . PRO A 1 80 ? 1.783 -6.419 -5.322 1.00 79.69 80 PRO A O 1
ATOM 633 N N . THR A 1 81 ? 3.611 -5.576 -4.312 1.00 90.19 81 THR A N 1
ATOM 634 C CA . THR A 1 81 ? 2.978 -4.315 -3.915 1.00 90.19 81 THR A CA 1
ATOM 635 C C . THR A 1 81 ? 3.942 -3.129 -3.882 1.00 90.19 81 THR A C 1
ATOM 637 O O . THR A 1 81 ? 5.010 -3.237 -3.300 1.00 90.19 81 THR A O 1
ATOM 640 N N . ILE A 1 82 ? 3.557 -1.969 -4.421 1.00 96.94 82 ILE A N 1
ATOM 641 C CA . ILE A 1 82 ? 4.338 -0.729 -4.270 1.00 96.94 82 ILE A CA 1
ATOM 642 C C . ILE A 1 82 ? 4.174 -0.081 -2.893 1.00 96.94 82 ILE A C 1
ATOM 644 O O . ILE A 1 82 ? 5.057 0.653 -2.482 1.00 96.94 82 ILE A O 1
ATOM 648 N N . TYR A 1 83 ? 3.101 -0.372 -2.153 1.00 98.06 83 TYR A N 1
ATOM 649 C CA . TYR A 1 83 ? 2.921 0.105 -0.779 1.00 98.06 83 TYR A CA 1
ATOM 650 C C . TYR A 1 83 ? 3.051 -1.054 0.201 1.00 98.06 83 TYR A C 1
ATOM 652 O O . TYR A 1 83 ? 2.273 -2.011 0.141 1.00 98.06 83 TYR A O 1
ATOM 660 N N . TRP A 1 84 ? 4.034 -0.972 1.097 1.00 97.88 84 TRP A N 1
ATOM 661 C CA . TRP A 1 84 ? 4.313 -2.015 2.082 1.00 97.88 84 TRP A CA 1
ATOM 662 C C . TRP A 1 84 ? 4.162 -1.483 3.506 1.00 97.88 84 TRP A C 1
ATOM 664 O O . TRP A 1 84 ? 4.871 -0.557 3.893 1.00 97.88 84 TRP A O 1
ATOM 674 N N . LEU A 1 85 ? 3.251 -2.079 4.283 1.00 98.38 85 LEU A N 1
ATOM 675 C CA . LEU A 1 85 ? 3.121 -1.827 5.719 1.00 98.38 85 LEU A CA 1
ATOM 676 C C . LEU A 1 85 ? 4.314 -2.445 6.457 1.00 98.38 85 LEU A C 1
ATOM 678 O O . LEU A 1 85 ? 4.456 -3.669 6.492 1.00 98.38 85 LEU A O 1
ATOM 682 N N . VAL A 1 86 ? 5.156 -1.603 7.049 1.00 97.81 86 VAL A N 1
ATOM 683 C CA . VAL A 1 86 ? 6.405 -2.025 7.699 1.00 97.81 86 VAL A CA 1
ATOM 684 C C . VAL A 1 86 ? 6.375 -1.912 9.214 1.00 97.81 86 VAL A C 1
ATOM 686 O O . VAL A 1 86 ? 7.035 -2.725 9.856 1.00 97.81 86 VAL A O 1
ATOM 689 N N . SER A 1 87 ? 5.556 -1.016 9.777 1.00 97.88 87 SER A N 1
ATOM 690 C CA . SER A 1 87 ? 5.423 -0.858 11.231 1.00 97.88 87 SER A CA 1
ATOM 691 C C . SER A 1 87 ? 4.999 -2.163 11.899 1.00 97.88 87 SER A C 1
ATOM 693 O O . SER A 1 87 ? 3.934 -2.714 11.614 1.00 97.88 87 SER A O 1
ATOM 695 N N . THR A 1 88 ? 5.825 -2.650 12.816 1.00 95.88 88 THR A N 1
ATOM 696 C CA . THR A 1 88 ? 5.604 -3.874 13.593 1.00 95.88 88 THR A CA 1
ATOM 697 C C . THR A 1 88 ? 4.338 -3.786 14.430 1.00 95.88 88 THR A C 1
ATOM 699 O O . THR A 1 88 ? 3.546 -4.726 14.433 1.00 95.88 88 THR A O 1
ATOM 702 N N . TYR A 1 89 ? 4.093 -2.626 15.039 1.00 95.88 89 TYR A N 1
ATOM 703 C CA . TYR A 1 89 ? 2.868 -2.351 15.781 1.00 95.88 89 TYR A CA 1
ATOM 704 C C . TYR A 1 89 ? 1.618 -2.446 14.893 1.00 95.88 89 TYR A C 1
ATOM 706 O O . TYR A 1 89 ? 0.726 -3.245 15.172 1.00 95.88 89 TYR A O 1
ATOM 714 N N . LEU A 1 90 ? 1.565 -1.695 13.785 1.00 98.06 90 LEU A N 1
ATOM 715 C CA . LEU A 1 90 ? 0.383 -1.696 12.916 1.00 98.06 90 LEU A CA 1
ATOM 716 C C . LEU A 1 90 ? 0.161 -3.054 12.245 1.00 98.06 90 LEU A C 1
ATOM 718 O O . LEU A 1 90 ? -0.983 -3.481 12.117 1.00 98.06 90 LEU A O 1
ATOM 722 N N . LYS A 1 91 ? 1.233 -3.759 11.852 1.00 97.94 91 LYS A N 1
ATOM 723 C CA . LYS A 1 91 ? 1.131 -5.134 11.340 1.00 97.94 91 LYS A CA 1
ATOM 724 C C . LYS A 1 91 ? 0.445 -6.043 12.355 1.00 97.94 91 LYS A C 1
ATOM 726 O O . LYS A 1 91 ? -0.473 -6.755 11.965 1.00 97.94 91 LYS A O 1
ATOM 731 N N . ALA A 1 92 ? 0.850 -5.985 13.626 1.00 97.44 92 ALA A N 1
ATOM 732 C CA . ALA A 1 92 ? 0.249 -6.790 14.685 1.00 97.44 92 ALA A CA 1
ATOM 733 C C . ALA A 1 92 ? -1.237 -6.457 14.879 1.00 97.44 92 ALA A C 1
ATOM 735 O O . ALA A 1 92 ? -2.062 -7.365 14.899 1.00 97.44 92 ALA A O 1
ATOM 736 N N . CYS A 1 93 ? -1.598 -5.171 14.939 1.00 97.50 93 CYS A N 1
ATOM 737 C CA . CYS A 1 93 ? -2.998 -4.761 15.068 1.00 97.50 93 CYS A CA 1
ATOM 738 C C . CYS A 1 93 ? -3.865 -5.238 13.895 1.00 97.50 93 CYS A C 1
ATOM 740 O O . CYS A 1 93 ? -4.970 -5.732 14.105 1.00 97.50 93 CYS A O 1
ATOM 742 N N . VAL A 1 94 ? -3.365 -5.117 12.663 1.00 98.25 94 VAL A N 1
ATOM 743 C CA . VAL A 1 94 ? -4.081 -5.591 11.472 1.00 98.25 94 VAL A CA 1
ATOM 744 C C . VAL A 1 94 ? -4.171 -7.117 11.453 1.00 98.25 94 VAL A C 1
ATOM 746 O O . VAL A 1 94 ? -5.229 -7.645 11.130 1.00 98.25 94 VAL A O 1
ATOM 749 N N . SER A 1 95 ? -3.120 -7.832 11.863 1.00 98.25 95 SER A N 1
ATOM 750 C CA . SER A 1 95 ? -3.159 -9.292 12.002 1.00 98.25 95 SER A CA 1
ATOM 751 C C . SER A 1 95 ? -4.215 -9.748 13.009 1.00 98.25 95 SER A C 1
ATOM 753 O O . SER A 1 95 ? -4.951 -10.678 12.710 1.00 98.25 95 SER A O 1
ATOM 755 N N . THR A 1 96 ? -4.387 -9.051 14.139 1.00 98.12 96 THR A N 1
ATOM 756 C CA . THR A 1 96 ? -5.488 -9.347 15.073 1.00 98.12 96 THR A CA 1
ATOM 757 C C . THR A 1 96 ? -6.860 -9.247 14.400 1.00 98.12 96 THR A C 1
ATOM 759 O O . THR A 1 96 ? -7.724 -10.083 14.653 1.00 98.12 96 THR A O 1
ATOM 762 N N . LEU A 1 97 ? -7.076 -8.258 13.523 1.00 98.31 97 LEU A N 1
ATOM 763 C CA . LEU A 1 97 ? -8.331 -8.150 12.770 1.00 98.31 97 LEU A CA 1
ATOM 764 C C . LEU A 1 97 ? -8.497 -9.315 11.779 1.00 98.31 97 LEU A C 1
ATOM 766 O O . LEU A 1 97 ? -9.589 -9.862 11.631 1.00 98.31 97 LEU A O 1
ATOM 770 N N . GLU A 1 98 ? -7.425 -9.717 11.098 1.00 98.31 98 GLU A N 1
ATOM 771 C CA . GLU A 1 98 ? -7.465 -10.867 10.189 1.00 98.31 98 GLU A CA 1
ATOM 772 C C . GLU A 1 98 ? -7.783 -12.174 10.927 1.00 98.31 98 GLU A C 1
ATOM 774 O O . GLU A 1 98 ? -8.637 -12.932 10.465 1.00 98.31 98 GLU A O 1
ATOM 779 N N . ASP A 1 99 ? -7.185 -12.394 12.101 1.00 97.94 99 ASP A N 1
ATOM 780 C CA . ASP A 1 99 ? -7.465 -13.552 12.961 1.00 97.94 99 ASP A CA 1
ATOM 781 C C . ASP A 1 99 ? -8.946 -13.597 13.372 1.00 97.94 99 ASP A C 1
ATOM 783 O O . ASP A 1 99 ? -9.573 -14.659 13.385 1.00 97.94 99 ASP A O 1
ATOM 787 N N . GLN A 1 100 ? -9.544 -12.427 13.607 1.00 97.69 100 GLN A N 1
ATOM 788 C CA . GLN A 1 100 ? -10.969 -12.239 13.901 1.00 97.69 100 GLN A CA 1
ATOM 789 C C . GLN A 1 100 ? -11.882 -12.336 12.661 1.00 97.69 100 GLN A C 1
ATOM 791 O O . GLN A 1 100 ? -13.066 -12.012 12.739 1.00 97.69 100 GLN A O 1
ATOM 796 N N . GLN A 1 101 ? -11.365 -12.802 11.520 1.00 98.06 101 GLN A N 1
ATOM 797 C CA . GLN A 1 101 ? -12.102 -13.000 10.266 1.00 98.06 101 GLN A CA 1
ATOM 798 C C . GLN A 1 101 ? -12.634 -11.709 9.624 1.00 98.06 101 GLN A C 1
ATOM 800 O O . GLN A 1 101 ? -13.538 -11.755 8.785 1.00 98.06 101 GLN A O 1
ATOM 805 N N . PHE A 1 102 ? -12.045 -10.545 9.930 1.00 98.44 102 PHE A N 1
ATOM 806 C CA . PHE A 1 102 ? -12.495 -9.291 9.321 1.00 98.44 102 PHE A CA 1
ATOM 807 C C . PHE A 1 102 ? -12.280 -9.230 7.806 1.00 98.44 102 PHE A C 1
ATOM 809 O O . PHE A 1 102 ? -13.016 -8.510 7.144 1.00 98.44 102 PHE A O 1
ATOM 816 N N . VAL A 1 103 ? -11.367 -10.015 7.221 1.00 98.19 103 VAL A N 1
ATOM 817 C CA . VAL A 1 103 ? -11.272 -10.139 5.750 1.00 98.19 103 VAL A CA 1
ATOM 818 C C . VAL A 1 103 ? -12.618 -10.567 5.158 1.00 98.19 103 VAL A C 1
ATOM 820 O O . VAL A 1 103 ? -13.125 -9.911 4.251 1.00 98.19 103 VAL A O 1
ATOM 823 N N . LEU A 1 104 ? -13.229 -11.620 5.711 1.00 98.12 104 LEU A N 1
ATOM 824 C CA . LEU A 1 104 ? -14.522 -12.129 5.255 1.00 98.12 104 LEU A CA 1
ATOM 825 C C . LEU A 1 104 ? -15.649 -11.130 5.543 1.00 98.12 104 LEU A C 1
ATOM 827 O O . LEU A 1 104 ? -16.478 -10.861 4.678 1.00 98.12 104 LEU A O 1
ATOM 831 N N . THR A 1 105 ? -15.657 -10.537 6.738 1.00 98.25 105 THR A N 1
ATOM 832 C CA . THR A 1 105 ? -16.653 -9.524 7.120 1.00 98.25 105 THR A CA 1
ATOM 833 C C . THR A 1 105 ? -16.628 -8.318 6.181 1.00 98.25 105 THR A C 1
ATOM 835 O O . THR A 1 105 ? -17.679 -7.851 5.743 1.00 98.25 105 THR A O 1
ATOM 838 N N . LEU A 1 106 ? -15.437 -7.813 5.844 1.00 98.31 106 LEU A N 1
ATOM 839 C CA . LEU A 1 106 ? -15.287 -6.675 4.942 1.00 98.31 106 LEU A CA 1
ATOM 840 C C . LEU A 1 106 ? -15.576 -7.054 3.485 1.00 98.31 106 LEU A C 1
ATOM 842 O O . LEU A 1 106 ? -16.137 -6.226 2.773 1.00 98.31 106 LEU A O 1
ATOM 846 N N . GLN A 1 107 ? -15.281 -8.288 3.060 1.00 98.44 107 GLN A N 1
ATOM 847 C CA . GLN A 1 107 ? -15.725 -8.799 1.759 1.00 98.44 107 GLN A CA 1
ATOM 848 C C . GLN A 1 107 ? -17.254 -8.790 1.663 1.00 98.44 107 GLN A C 1
ATOM 850 O O . GLN A 1 107 ? -17.793 -8.188 0.745 1.00 98.44 107 GLN A O 1
ATOM 855 N N . HIS A 1 108 ? -17.968 -9.357 2.640 1.00 98.38 108 HIS A N 1
ATOM 856 C CA . HIS A 1 108 ? -19.436 -9.345 2.636 1.00 98.38 108 HIS A CA 1
ATOM 857 C C . HIS A 1 108 ? -20.013 -7.925 2.661 1.00 98.38 108 HIS A C 1
ATOM 859 O O . HIS A 1 108 ? -21.005 -7.642 1.990 1.00 98.38 108 HIS A O 1
ATOM 865 N N . ARG A 1 109 ? -19.386 -7.016 3.419 1.00 97.94 109 ARG A N 1
ATOM 866 C CA . ARG A 1 109 ? -19.770 -5.600 3.440 1.00 97.94 109 ARG A CA 1
ATOM 867 C C . ARG A 1 109 ? -19.584 -4.943 2.071 1.00 97.94 109 ARG A C 1
ATOM 869 O O . ARG A 1 109 ? -20.443 -4.169 1.666 1.00 97.94 109 ARG A O 1
ATOM 876 N N . LEU A 1 110 ? -18.482 -5.238 1.381 1.00 98.00 110 LEU A N 1
ATOM 877 C CA . LEU A 1 110 ? -18.223 -4.769 0.020 1.00 98.00 110 LEU A CA 1
ATOM 878 C C . LEU A 1 110 ? -19.243 -5.356 -0.963 1.00 98.00 110 LEU A C 1
ATOM 880 O O . LEU A 1 110 ? -19.800 -4.629 -1.777 1.00 98.00 110 LEU A O 1
ATOM 884 N N . ASP A 1 111 ? -19.538 -6.650 -0.849 1.00 97.88 111 ASP A N 1
ATOM 885 C CA . ASP A 1 111 ? -20.453 -7.354 -1.746 1.00 97.88 111 ASP A CA 1
ATOM 886 C C . ASP A 1 111 ? -21.885 -6.823 -1.694 1.00 97.88 111 ASP A C 1
ATOM 888 O O . ASP A 1 111 ? -22.581 -6.850 -2.711 1.00 97.88 111 ASP A O 1
ATOM 892 N N . ALA A 1 112 ? -22.300 -6.309 -0.537 1.00 97.88 112 ALA A N 1
ATOM 893 C CA . ALA A 1 112 ? -23.625 -5.751 -0.306 1.00 97.88 112 ALA A CA 1
ATOM 894 C C . ALA A 1 112 ? -23.830 -4.328 -0.867 1.00 97.88 112 ALA A C 1
ATOM 896 O O . ALA A 1 112 ? -24.957 -3.834 -0.831 1.00 97.88 112 ALA A O 1
ATOM 897 N N . ASP A 1 113 ? -22.783 -3.657 -1.361 1.00 97.62 113 ASP A N 1
ATOM 898 C CA . ASP A 1 113 ? -22.848 -2.260 -1.802 1.00 97.62 113 ASP A CA 1
ATOM 899 C C . ASP A 1 113 ? -22.113 -2.053 -3.141 1.00 97.62 113 ASP A C 1
ATOM 901 O O . ASP A 1 113 ? -20.885 -2.054 -3.230 1.00 97.62 113 ASP A O 1
ATOM 905 N N . GLU A 1 114 ? -22.882 -1.823 -4.207 1.00 97.56 114 GLU A N 1
ATOM 906 C CA . GLU A 1 114 ? -22.345 -1.587 -5.554 1.00 97.56 114 GLU A CA 1
ATOM 907 C C . GLU A 1 114 ? -21.531 -0.286 -5.661 1.00 97.56 114 GLU A C 1
ATOM 909 O O . GLU A 1 114 ? -20.558 -0.219 -6.415 1.00 97.56 114 GLU A O 1
ATOM 914 N N . ILE A 1 115 ? -21.853 0.739 -4.865 1.00 97.56 115 ILE A N 1
ATOM 915 C CA . ILE A 1 115 ? -21.053 1.971 -4.808 1.00 97.56 115 ILE A CA 1
ATOM 916 C C . ILE A 1 115 ? -19.710 1.674 -4.136 1.00 97.56 115 ILE A C 1
ATOM 918 O O . ILE A 1 115 ? -18.671 2.185 -4.565 1.00 97.56 115 ILE A O 1
ATOM 922 N N . ALA A 1 116 ? -19.707 0.844 -3.091 1.00 97.31 116 ALA A N 1
ATOM 923 C CA . ALA A 1 116 ? -18.483 0.404 -2.430 1.00 97.31 116 ALA A CA 1
ATOM 924 C C . ALA A 1 116 ? -17.591 -0.416 -3.375 1.00 97.31 116 ALA A C 1
ATOM 926 O O . ALA A 1 116 ? -16.386 -0.155 -3.449 1.00 97.31 116 ALA A O 1
ATOM 927 N N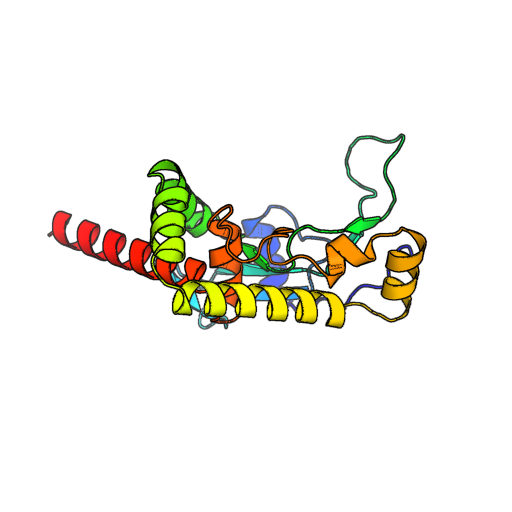 . LYS A 1 117 ? -18.175 -1.351 -4.136 1.00 97.56 117 LYS A N 1
ATOM 928 C CA . LYS A 1 117 ? -17.469 -2.124 -5.172 1.00 97.56 117 LYS A CA 1
ATOM 929 C C . LYS A 1 117 ? -16.800 -1.226 -6.197 1.00 97.56 117 LYS A C 1
ATOM 931 O O . LYS A 1 117 ? -15.609 -1.388 -6.448 1.00 97.56 117 LYS A O 1
ATOM 936 N N . GLU A 1 118 ? -17.525 -0.249 -6.739 1.00 97.62 118 GLU A N 1
ATOM 937 C CA . GLU A 1 118 ? -16.965 0.652 -7.747 1.00 97.62 118 GLU A CA 1
ATOM 938 C C . GLU A 1 118 ? -15.839 1.524 -7.175 1.00 97.62 118 GLU A C 1
ATOM 940 O O . GLU A 1 118 ? -14.791 1.675 -7.804 1.00 97.62 118 GLU A O 1
ATOM 945 N N . LYS A 1 119 ? -15.988 2.028 -5.941 1.00 96.50 119 LYS A N 1
ATOM 946 C CA . LYS A 1 119 ? -14.905 2.745 -5.246 1.00 96.50 119 LYS A CA 1
ATOM 947 C C . LYS A 1 119 ? -13.662 1.872 -5.086 1.00 96.50 119 LYS A C 1
ATOM 949 O O . LYS A 1 119 ? -12.555 2.329 -5.365 1.00 96.50 119 LYS A O 1
ATOM 954 N N . MET A 1 120 ? -13.836 0.618 -4.670 1.00 97.12 120 MET A N 1
ATOM 955 C CA . MET A 1 120 ? -12.727 -0.320 -4.513 1.00 97.12 120 MET A CA 1
ATOM 956 C C . MET A 1 120 ? -12.060 -0.641 -5.858 1.00 97.12 120 MET A C 1
ATOM 958 O O . MET A 1 120 ? -10.829 -0.637 -5.963 1.00 97.12 120 MET A O 1
ATOM 962 N N . ALA A 1 121 ? -12.865 -0.836 -6.906 1.00 97.31 121 ALA A N 1
ATOM 963 C CA . ALA A 1 121 ? -12.386 -1.064 -8.261 1.00 97.31 121 ALA A CA 1
ATOM 964 C C . ALA A 1 121 ? -11.579 0.118 -8.800 1.00 97.31 121 ALA A C 1
ATOM 966 O O . ALA A 1 121 ? -10.511 -0.071 -9.390 1.00 97.31 121 ALA A O 1
ATOM 967 N N . GLN A 1 122 ? -12.036 1.338 -8.526 1.00 96.62 122 GLN A N 1
ATOM 968 C CA . GLN A 1 122 ? -11.316 2.551 -8.875 1.00 96.62 122 GLN A CA 1
ATOM 969 C C . GLN A 1 122 ? -9.978 2.658 -8.130 1.00 96.62 122 GLN A C 1
ATOM 971 O O . GLN A 1 122 ? -8.957 2.901 -8.776 1.00 96.62 122 GLN A O 1
ATOM 976 N N . SER A 1 123 ? -9.930 2.374 -6.820 1.00 95.94 123 SER A N 1
ATOM 977 C CA . SER A 1 123 ? -8.662 2.344 -6.070 1.00 95.94 123 SER A CA 1
ATOM 978 C C . SER A 1 123 ? -7.662 1.336 -6.659 1.00 95.94 123 SER A C 1
ATOM 980 O O . SER A 1 123 ? -6.460 1.603 -6.687 1.00 95.94 123 SER A O 1
ATOM 982 N N . HIS A 1 124 ? -8.126 0.179 -7.146 1.00 96.94 124 HIS A N 1
ATOM 983 C CA . HIS A 1 124 ? -7.264 -0.802 -7.811 1.00 96.94 124 HIS A CA 1
ATOM 984 C C . HIS A 1 124 ? -6.738 -0.322 -9.168 1.00 96.94 124 HIS A C 1
ATOM 986 O O . HIS A 1 124 ? -5.555 -0.534 -9.450 1.00 96.94 124 HIS A O 1
ATOM 992 N N . ARG A 1 125 ? -7.577 0.335 -9.982 1.00 96.94 125 ARG A N 1
ATOM 993 C CA . ARG A 1 125 ? -7.169 0.919 -11.272 1.00 96.94 125 ARG A CA 1
ATOM 994 C C . ARG A 1 125 ? -6.113 2.002 -11.091 1.00 96.94 125 ARG A C 1
ATOM 996 O O . ARG A 1 125 ? -5.074 1.946 -11.743 1.00 96.94 125 ARG A O 1
ATOM 1003 N N . GLU A 1 126 ? -6.342 2.933 -10.170 1.00 96.38 126 GLU A N 1
ATOM 1004 C CA . GLU A 1 126 ? -5.397 4.016 -9.872 1.00 96.38 126 GLU A CA 1
ATOM 1005 C C . GLU A 1 126 ? -4.067 3.480 -9.353 1.00 96.38 126 GLU A C 1
ATOM 1007 O O . GLU A 1 126 ? -3.004 3.919 -9.783 1.00 96.38 126 GLU A O 1
ATOM 1012 N N . TYR A 1 127 ? -4.113 2.469 -8.485 1.00 97.00 127 TYR A N 1
ATOM 1013 C CA . TYR A 1 127 ? -2.912 1.798 -8.012 1.00 97.00 127 TYR A CA 1
ATOM 1014 C C . TYR A 1 127 ? -2.124 1.145 -9.158 1.00 97.00 127 TYR A C 1
ATOM 1016 O O . TYR A 1 127 ? -0.898 1.256 -9.216 1.00 97.00 127 TYR A O 1
ATOM 1024 N N . ALA A 1 128 ? -2.811 0.444 -10.065 1.00 96.94 128 ALA A N 1
ATOM 1025 C CA . ALA A 1 128 ? -2.181 -0.224 -11.198 1.00 96.94 128 ALA A CA 1
ATOM 1026 C C . ALA A 1 128 ? -1.554 0.795 -12.166 1.00 96.94 128 ALA A C 1
ATOM 1028 O O . ALA A 1 128 ? -0.407 0.628 -12.590 1.00 96.94 128 ALA A O 1
ATOM 1029 N N . GLU A 1 129 ? -2.265 1.893 -12.430 1.00 97.06 129 GLU A N 1
ATOM 1030 C CA . GLU A 1 129 ? -1.778 3.016 -13.227 1.00 97.06 129 GLU A CA 1
ATOM 1031 C C . GLU A 1 129 ? -0.558 3.683 -12.577 1.00 97.06 129 GLU A C 1
ATOM 1033 O O . GLU A 1 129 ? 0.452 3.901 -13.246 1.00 97.06 129 GLU A O 1
ATOM 1038 N N . GLN A 1 130 ? -0.611 3.963 -11.272 1.00 97.00 130 GLN A N 1
ATOM 1039 C CA . GLN A 1 130 ? 0.508 4.531 -10.526 1.00 97.00 130 GLN A CA 1
ATOM 1040 C C . GLN A 1 130 ? 1.731 3.614 -10.591 1.00 97.00 130 GLN A C 1
ATOM 1042 O O . GLN A 1 130 ? 2.822 4.072 -10.929 1.00 97.00 130 GLN A O 1
ATOM 1047 N N . ARG A 1 131 ? 1.553 2.315 -10.314 1.00 97.56 131 ARG A N 1
ATOM 1048 C CA . ARG A 1 131 ? 2.632 1.323 -10.386 1.00 97.56 131 ARG A CA 1
ATOM 1049 C C . ARG A 1 131 ? 3.274 1.306 -11.771 1.00 97.56 131 ARG A C 1
ATOM 1051 O O . ARG A 1 131 ? 4.496 1.257 -11.864 1.00 97.56 131 ARG A O 1
ATOM 1058 N N . TRP A 1 132 ? 2.472 1.378 -12.833 1.00 97.44 132 TRP A N 1
ATOM 1059 C CA . TRP A 1 132 ? 2.984 1.427 -14.200 1.00 97.44 132 TRP A CA 1
ATOM 1060 C C . TRP A 1 132 ? 3.745 2.729 -14.492 1.00 97.44 132 TRP A C 1
ATOM 1062 O O . TRP A 1 132 ? 4.851 2.682 -15.026 1.00 97.44 132 TRP A O 1
ATOM 1072 N N . LYS A 1 133 ? 3.197 3.882 -14.085 1.00 97.25 133 LYS A N 1
ATOM 1073 C CA . LYS A 1 133 ? 3.801 5.215 -14.276 1.00 97.25 133 LYS A CA 1
ATOM 1074 C C . LYS A 1 133 ? 5.138 5.397 -13.563 1.00 97.25 133 LYS A C 1
ATOM 1076 O O . LYS A 1 133 ? 5.930 6.229 -13.990 1.00 97.25 133 LYS A O 1
ATOM 1081 N N . MET A 1 134 ? 5.395 4.645 -12.493 1.00 97.00 134 MET A N 1
ATOM 1082 C CA . MET A 1 134 ? 6.685 4.689 -11.803 1.00 97.00 134 MET A CA 1
ATOM 1083 C C . MET A 1 134 ? 7.830 4.152 -12.667 1.00 97.00 134 MET A C 1
ATOM 1085 O O . MET A 1 134 ? 8.971 4.525 -12.422 1.00 97.00 134 MET A O 1
ATOM 1089 N N . MET A 1 135 ? 7.564 3.269 -13.636 1.00 96.25 135 MET A N 1
ATOM 1090 C CA . MET A 1 135 ? 8.632 2.572 -14.350 1.00 96.25 135 MET A CA 1
ATOM 1091 C C . MET A 1 135 ? 9.342 3.446 -15.379 1.00 96.25 135 MET A C 1
ATOM 1093 O O . MET A 1 135 ? 8.711 4.148 -16.170 1.00 96.25 135 MET A O 1
ATOM 1097 N N . THR A 1 136 ? 10.671 3.338 -15.423 1.00 96.81 136 THR A N 1
ATOM 1098 C CA . THR A 1 136 ? 11.472 4.019 -16.445 1.00 96.81 136 THR A CA 1
ATOM 1099 C C . THR A 1 136 ? 11.261 3.387 -17.827 1.00 96.81 136 THR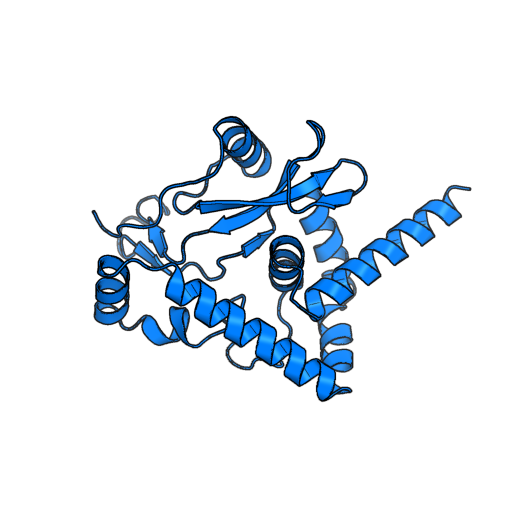 A C 1
ATOM 1101 O O . THR A 1 136 ? 10.898 2.209 -17.929 1.00 96.81 136 THR A O 1
ATOM 1104 N N . PRO A 1 137 ? 11.538 4.108 -18.932 1.00 96.81 137 PRO A N 1
ATOM 1105 C CA . PRO A 1 137 ? 11.457 3.531 -20.275 1.00 96.81 137 PRO A CA 1
ATOM 1106 C C . PRO A 1 137 ? 12.343 2.291 -20.468 1.00 96.81 137 PRO A C 1
ATOM 1108 O O . PRO A 1 137 ? 11.999 1.403 -21.252 1.00 96.81 137 PRO A O 1
ATOM 1111 N N . HIS A 1 138 ? 13.483 2.217 -19.770 1.00 95.44 138 HIS A N 1
ATOM 1112 C CA . HIS A 1 138 ? 14.338 1.031 -19.757 1.00 95.44 138 HIS A CA 1
ATOM 1113 C C . HIS A 1 138 ? 13.622 -0.155 -19.100 1.00 95.44 138 HIS A C 1
ATOM 1115 O O . HIS A 1 138 ? 13.557 -1.246 -19.672 1.00 95.44 138 HIS A O 1
ATOM 1121 N N . ASP A 1 139 ? 13.037 0.067 -17.926 1.00 95.94 139 ASP A N 1
ATOM 1122 C CA . ASP A 1 139 ? 12.404 -0.991 -17.144 1.00 95.94 139 ASP A CA 1
ATOM 1123 C C . ASP A 1 139 ? 11.091 -1.475 -17.767 1.00 95.94 139 ASP A C 1
ATOM 1125 O O . ASP A 1 139 ? 10.802 -2.669 -17.715 1.00 95.94 139 ASP A O 1
ATOM 1129 N N . VAL A 1 140 ? 10.355 -0.606 -18.466 1.00 96.38 140 VAL A N 1
ATOM 1130 C CA . VAL A 1 140 ? 9.205 -1.014 -19.292 1.00 96.38 140 VAL A CA 1
ATOM 1131 C C . VAL A 1 140 ? 9.634 -2.005 -20.381 1.00 96.38 140 VAL A C 1
ATOM 1133 O O . VAL A 1 140 ? 9.003 -3.049 -20.541 1.00 96.38 140 VAL A O 1
ATOM 1136 N N . LYS A 1 141 ? 10.740 -1.744 -21.096 1.00 95.69 141 LYS A N 1
ATOM 1137 C CA . LYS A 1 141 ? 11.264 -2.680 -22.114 1.00 95.69 141 LYS A CA 1
ATOM 1138 C C . LYS A 1 141 ? 11.674 -4.016 -21.498 1.00 95.69 141 LYS A C 1
ATOM 1140 O O . LYS A 1 141 ? 11.407 -5.069 -22.078 1.00 95.69 141 LYS A O 1
ATOM 1145 N N . LEU A 1 142 ? 12.311 -3.982 -20.328 1.00 94.06 142 LEU A N 1
ATOM 1146 C CA . LEU A 1 142 ? 12.667 -5.185 -19.579 1.00 94.06 142 LEU A CA 1
ATOM 1147 C C . LEU A 1 142 ? 11.418 -5.993 -19.212 1.00 94.06 142 LEU A C 1
ATOM 1149 O O . LEU A 1 142 ? 11.373 -7.186 -19.506 1.00 94.06 142 LEU A O 1
ATOM 1153 N N . VAL A 1 143 ? 10.413 -5.357 -18.610 1.00 94.56 143 VAL A N 1
ATOM 1154 C CA . VAL A 1 143 ? 9.132 -5.983 -18.249 1.00 94.56 143 VAL A CA 1
ATOM 1155 C C . VAL A 1 143 ? 8.496 -6.647 -19.467 1.00 94.56 143 VAL A C 1
ATOM 1157 O O . VAL A 1 143 ? 8.131 -7.821 -19.380 1.00 94.56 143 VAL A O 1
ATOM 1160 N N . SER A 1 144 ? 8.483 -5.960 -20.613 1.00 95.06 144 SER A N 1
ATOM 1161 C CA . SER A 1 144 ? 7.973 -6.523 -21.863 1.00 95.06 144 SER A CA 1
ATOM 1162 C C . SER A 1 144 ? 8.755 -7.715 -22.385 1.00 95.06 144 SER A C 1
ATOM 1164 O O . SER A 1 144 ? 8.171 -8.730 -22.756 1.00 95.06 144 SER A O 1
ATOM 1166 N N . SER A 1 145 ? 10.087 -7.668 -22.333 1.00 94.31 145 SER A N 1
ATOM 1167 C CA . SER A 1 145 ? 10.919 -8.814 -22.726 1.00 94.31 145 SER A CA 1
ATOM 1168 C C . SER A 1 145 ? 10.694 -10.062 -21.857 1.00 94.31 145 SER A C 1
ATOM 1170 O O . SER A 1 145 ? 11.047 -11.170 -22.258 1.00 94.31 145 SER A O 1
ATOM 1172 N N . ARG A 1 146 ? 10.128 -9.890 -20.655 1.00 93.31 146 ARG A N 1
ATOM 1173 C CA . ARG A 1 146 ? 9.856 -10.963 -19.691 1.00 93.31 146 ARG A CA 1
ATOM 1174 C C . ARG A 1 146 ? 8.391 -11.401 -19.661 1.00 93.31 146 ARG A C 1
ATOM 1176 O O . ARG A 1 146 ? 8.091 -12.365 -18.958 1.00 93.31 146 ARG A O 1
ATOM 1183 N N . GLY A 1 147 ? 7.498 -10.723 -20.387 1.00 95.00 147 GLY A N 1
ATOM 1184 C CA . GLY A 1 147 ? 6.057 -10.985 -20.351 1.00 95.00 147 GLY A CA 1
ATOM 1185 C C . GLY A 1 147 ? 5.420 -10.650 -18.998 1.00 95.00 147 GLY A C 1
ATOM 1186 O O . GLY A 1 147 ? 4.521 -11.355 -18.538 1.00 95.00 147 GLY A O 1
ATOM 1187 N N . TRP A 1 148 ? 5.931 -9.629 -18.305 1.00 95.62 148 TRP A N 1
ATOM 1188 C CA . TRP A 1 148 ? 5.459 -9.228 -16.975 1.00 95.62 148 TRP A CA 1
ATOM 1189 C C . TRP A 1 148 ? 4.442 -8.082 -17.000 1.00 95.62 148 TRP A C 1
ATOM 1191 O O . TRP A 1 148 ? 4.004 -7.641 -15.938 1.00 95.62 148 TRP A O 1
ATOM 1201 N N . GLU A 1 149 ? 4.033 -7.606 -18.177 1.00 95.75 149 GLU A N 1
ATOM 1202 C CA . GLU A 1 149 ? 3.106 -6.481 -18.307 1.00 95.75 149 GLU A CA 1
ATOM 1203 C C . GLU A 1 149 ? 1.820 -6.726 -17.538 1.00 95.75 149 GLU A C 1
ATOM 1205 O O . GLU A 1 149 ? 1.427 -5.882 -16.746 1.00 95.75 149 GLU A O 1
ATOM 1210 N N . PHE A 1 150 ? 1.207 -7.901 -17.687 1.00 95.44 150 PHE A N 1
ATOM 1211 C CA . PHE A 1 150 ? -0.060 -8.190 -17.022 1.00 95.44 150 PHE A CA 1
ATOM 1212 C C . PHE A 1 150 ? 0.034 -8.028 -15.495 1.00 95.44 150 PHE A C 1
ATOM 1214 O O . PHE A 1 150 ? -0.795 -7.366 -14.872 1.00 95.44 150 PHE A O 1
ATOM 1221 N N . VAL A 1 151 ? 1.084 -8.576 -14.875 1.00 94.44 151 VAL A N 1
ATOM 1222 C CA . VAL A 1 151 ? 1.249 -8.548 -13.411 1.00 94.44 151 VAL A CA 1
ATOM 1223 C C . VAL A 1 151 ? 1.702 -7.190 -12.866 1.00 94.44 151 VAL A C 1
ATOM 1225 O O . VAL A 1 151 ? 1.593 -6.962 -11.664 1.00 94.44 151 VAL A O 1
A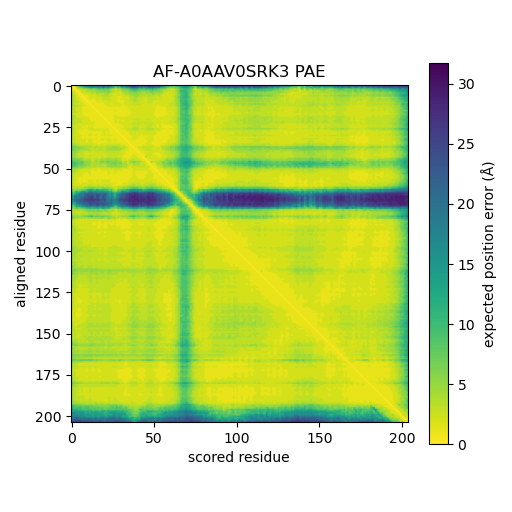TOM 1228 N N . LEU A 1 152 ? 2.196 -6.288 -13.718 1.00 95.12 152 LEU A N 1
ATOM 1229 C CA . LEU A 1 152 ? 2.662 -4.956 -13.315 1.00 95.12 152 LEU A CA 1
ATOM 1230 C C . LEU A 1 152 ? 1.763 -3.813 -13.796 1.00 95.12 152 LEU A C 1
ATOM 1232 O O . LEU A 1 152 ? 1.761 -2.753 -13.172 1.00 95.12 152 LEU A O 1
ATOM 1236 N N . ARG A 1 153 ? 0.946 -4.024 -14.825 1.00 95.38 153 ARG A N 1
ATOM 1237 C CA . ARG A 1 153 ? 0.058 -3.016 -15.415 1.00 95.38 153 ARG A CA 1
ATOM 1238 C C . ARG A 1 153 ? -1.411 -3.253 -15.107 1.00 95.38 153 ARG A C 1
ATOM 1240 O O . ARG A 1 153 ? -2.119 -2.292 -14.853 1.00 95.38 153 ARG A O 1
ATOM 1247 N N . ASP A 1 154 ? -1.856 -4.508 -15.128 1.00 95.00 154 ASP A N 1
ATOM 1248 C CA . ASP A 1 154 ? -3.287 -4.813 -15.272 1.00 95.00 154 ASP A CA 1
ATOM 1249 C C . ASP A 1 154 ? -3.931 -5.335 -13.974 1.00 95.00 154 ASP A C 1
ATOM 1251 O O . ASP A 1 154 ? -5.150 -5.389 -13.854 1.00 95.00 154 ASP A O 1
ATOM 1255 N N . VAL A 1 155 ? -3.126 -5.700 -12.973 1.00 95.75 155 VAL A N 1
ATOM 1256 C CA . VAL A 1 155 ? -3.613 -6.166 -11.662 1.00 95.75 155 VAL A CA 1
ATOM 1257 C C . VAL A 1 155 ? -3.556 -5.064 -10.607 1.00 95.75 155 VAL A C 1
ATOM 1259 O O . VAL A 1 155 ? -2.670 -4.218 -10.621 1.00 95.75 155 VAL A O 1
ATOM 1262 N N . GLY A 1 156 ? -4.446 -5.087 -9.628 1.00 94.94 156 GLY A N 1
ATOM 1263 C CA . GLY A 1 156 ? -4.461 -4.117 -8.544 1.00 94.94 156 GLY A CA 1
ATOM 1264 C C . GLY A 1 156 ? -3.419 -4.393 -7.453 1.00 94.94 156 GLY A C 1
ATOM 1265 O O . GLY A 1 156 ? -2.460 -5.159 -7.613 1.00 94.94 156 GLY A O 1
ATOM 1266 N N . ILE A 1 157 ? -3.649 -3.754 -6.306 1.00 93.56 157 ILE A N 1
ATOM 1267 C CA . ILE A 1 157 ? -2.974 -3.976 -5.020 1.00 93.56 157 ILE A CA 1
ATOM 1268 C C . ILE A 1 157 ? -2.779 -5.474 -4.755 1.00 93.56 157 ILE A C 1
ATOM 1270 O O . ILE A 1 157 ? -3.687 -6.272 -4.983 1.00 93.56 157 ILE A O 1
ATOM 1274 N N . ALA A 1 158 ? -1.584 -5.866 -4.304 1.00 89.06 158 ALA A N 1
ATOM 1275 C CA . ALA A 1 158 ? -1.240 -7.258 -3.991 1.00 89.06 158 ALA A CA 1
ATOM 1276 C C . ALA A 1 158 ? -1.511 -8.263 -5.137 1.00 89.06 158 ALA A C 1
ATOM 1278 O O . ALA A 1 158 ? -1.802 -9.443 -4.899 1.00 89.06 158 ALA A O 1
ATOM 1279 N N . GLY A 1 159 ? -1.484 -7.806 -6.393 1.00 92.25 159 GLY A N 1
ATOM 1280 C CA . GLY A 1 159 ? -1.774 -8.634 -7.564 1.00 92.25 159 GLY A CA 1
ATOM 1281 C C . GLY A 1 159 ? -3.226 -9.120 -7.637 1.00 92.25 159 GLY A C 1
ATOM 1282 O O . GLY A 1 159 ? -3.479 -10.231 -8.107 1.00 92.25 159 GLY A O 1
ATOM 1283 N N . ILE A 1 160 ? -4.177 -8.359 -7.089 1.00 94.38 160 ILE A N 1
ATOM 1284 C CA . ILE A 1 160 ? -5.615 -8.639 -7.195 1.00 94.38 160 ILE A CA 1
ATOM 1285 C C . ILE A 1 160 ? -6.060 -8.480 -8.656 1.00 94.38 160 ILE A C 1
ATOM 1287 O O . ILE A 1 160 ? -5.835 -7.438 -9.260 1.00 94.38 160 ILE A O 1
ATOM 1291 N N . ARG A 1 161 ? -6.657 -9.529 -9.234 1.00 95.06 161 ARG A N 1
ATOM 1292 C CA . ARG A 1 161 ? -7.166 -9.523 -10.620 1.00 95.06 161 ARG A CA 1
ATOM 1293 C C . ARG A 1 161 ? -8.636 -9.126 -10.692 1.00 95.06 161 ARG A C 1
ATOM 1295 O O . ARG A 1 161 ? -9.015 -8.399 -11.593 1.00 95.06 161 ARG A O 1
ATOM 1302 N N . GLU A 1 162 ? -9.422 -9.615 -9.738 1.00 96.06 162 GLU A N 1
ATOM 1303 C CA . GLU A 1 162 ? -10.822 -9.239 -9.554 1.00 96.06 162 GLU A CA 1
ATOM 1304 C C . GLU A 1 162 ? -10.884 -8.109 -8.531 1.00 96.06 162 GLU A C 1
ATOM 1306 O O . GLU A 1 162 ? -10.590 -8.332 -7.357 1.00 96.06 162 GLU A O 1
ATOM 1311 N N . PHE A 1 163 ? -11.186 -6.891 -8.973 1.00 96.12 163 PHE A N 1
ATOM 1312 C CA . PHE A 1 163 ? -11.032 -5.694 -8.145 1.00 96.12 163 PHE A CA 1
ATOM 1313 C C . PHE A 1 163 ? -12.086 -5.560 -7.041 1.00 96.12 163 PHE A C 1
ATOM 1315 O O . PHE A 1 163 ? -11.975 -4.673 -6.197 1.00 96.12 163 PHE A O 1
ATOM 1322 N N . THR A 1 164 ? -13.071 -6.453 -7.003 1.00 93.56 164 THR A N 1
ATOM 1323 C CA . THR A 1 164 ? -14.017 -6.558 -5.887 1.00 93.56 164 THR A CA 1
ATOM 1324 C C . THR A 1 164 ? -13.581 -7.560 -4.816 1.00 93.56 164 THR A C 1
ATOM 1326 O O . THR A 1 164 ? -14.320 -7.774 -3.861 1.00 93.56 164 THR A O 1
ATOM 1329 N N . ASN A 1 165 ? -12.399 -8.177 -4.936 1.00 96.12 165 ASN A N 1
ATOM 1330 C CA . ASN A 1 165 ? -11.900 -9.123 -3.938 1.00 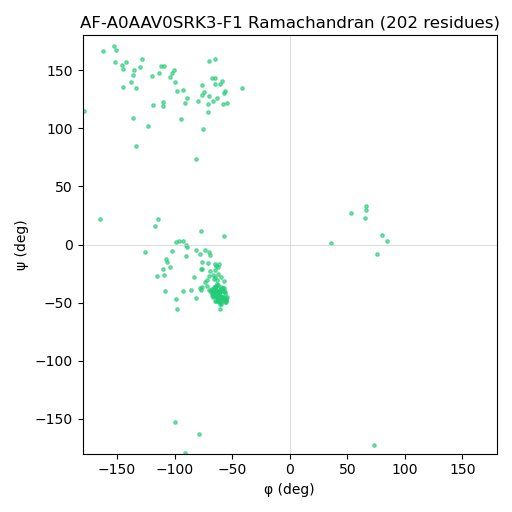96.12 165 ASN A CA 1
ATOM 1331 C C . ASN A 1 165 ? -11.022 -8.444 -2.882 1.00 96.12 165 ASN A C 1
ATOM 1333 O O . ASN A 1 165 ? -10.058 -7.741 -3.194 1.00 96.12 165 ASN A O 1
ATOM 1337 N N . VAL A 1 166 ? -11.285 -8.766 -1.621 1.00 96.06 166 VAL A N 1
ATOM 1338 C CA . VAL A 1 166 ? -10.495 -8.367 -0.459 1.00 96.06 166 VAL A CA 1
ATOM 1339 C C . VAL A 1 166 ? -9.440 -9.441 -0.174 1.00 96.06 166 VAL A C 1
ATOM 1341 O O . VAL A 1 166 ? -9.762 -10.610 0.037 1.00 96.06 166 VAL A O 1
ATOM 1344 N N . LYS A 1 167 ? -8.156 -9.059 -0.187 1.00 92.69 167 LYS A N 1
ATOM 1345 C CA . LYS A 1 167 ? -7.042 -9.917 0.272 1.00 92.69 167 LYS A CA 1
ATOM 1346 C C . LYS A 1 167 ? -6.627 -9.521 1.695 1.00 92.69 167 LYS A C 1
ATOM 1348 O O . 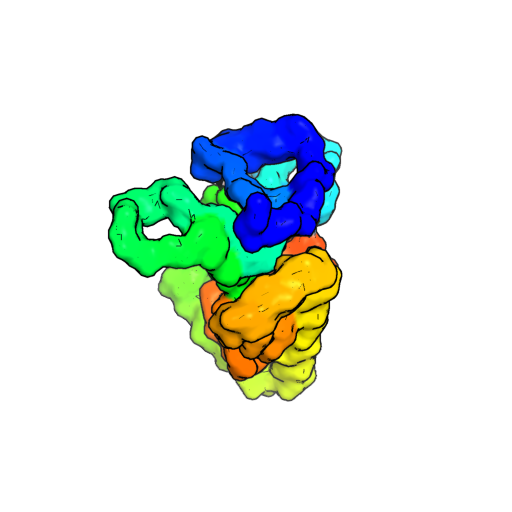LYS A 1 167 ? -7.438 -9.011 2.460 1.00 92.69 167 LYS A O 1
ATOM 1353 N N . CYS A 1 168 ? -5.365 -9.758 2.063 1.00 96.38 168 CYS A N 1
ATOM 1354 C CA . CYS A 1 168 ? -4.844 -9.355 3.360 1.00 96.38 168 CYS A CA 1
ATOM 1355 C C . CYS A 1 168 ? -5.001 -7.845 3.578 1.00 96.38 168 CYS A C 1
ATOM 1357 O O . CYS A 1 168 ? -4.612 -7.011 2.743 1.00 96.38 168 CYS A O 1
ATOM 1359 N N . LEU A 1 169 ? -5.550 -7.507 4.738 1.00 98.31 169 LEU A N 1
ATOM 1360 C CA . LEU A 1 169 ? -5.868 -6.159 5.176 1.00 98.31 169 LEU A CA 1
ATOM 1361 C C . LEU A 1 169 ? -4.615 -5.287 5.232 1.00 98.31 169 LEU A C 1
ATOM 1363 O O . LEU A 1 169 ? -4.712 -4.087 4.984 1.00 98.31 169 LEU A O 1
ATOM 1367 N N . HIS A 1 170 ? -3.424 -5.862 5.451 1.00 98.31 170 HIS A N 1
ATOM 1368 C CA . HIS A 1 170 ? -2.170 -5.096 5.466 1.00 98.31 170 HIS A CA 1
ATOM 1369 C C . HIS A 1 170 ? -1.940 -4.331 4.167 1.00 98.31 170 HIS A C 1
ATOM 1371 O O . HIS A 1 170 ? -1.474 -3.197 4.202 1.00 98.31 170 HIS A O 1
ATOM 1377 N N . THR A 1 171 ? -2.255 -4.935 3.018 1.00 96.94 171 THR A N 1
ATOM 1378 C CA . THR A 1 171 ? -1.993 -4.311 1.711 1.00 96.94 171 THR A CA 1
ATOM 1379 C C . THR A 1 171 ? -3.002 -3.215 1.392 1.00 96.94 171 THR A C 1
ATOM 1381 O O . THR A 1 171 ? -2.626 -2.162 0.874 1.00 96.94 171 THR A O 1
ATOM 1384 N N . HIS A 1 172 ? -4.263 -3.417 1.778 1.00 97.81 172 HIS A N 1
ATOM 1385 C CA . HIS A 1 172 ? -5.298 -2.397 1.660 1.00 97.81 172 HIS A CA 1
ATOM 1386 C C . HIS A 1 172 ? -5.027 -1.214 2.595 1.00 97.81 172 HIS A C 1
ATOM 1388 O O . HIS A 1 172 ? -5.082 -0.058 2.172 1.00 97.81 172 HIS A O 1
ATOM 1394 N N . TYR A 1 173 ? -4.655 -1.501 3.843 1.00 98.69 173 TYR A N 1
ATOM 1395 C CA . TYR A 1 173 ? -4.348 -0.487 4.842 1.00 98.69 173 TYR A CA 1
ATOM 1396 C C . TYR A 1 173 ? -3.065 0.284 4.513 1.00 98.69 173 TYR A C 1
ATOM 1398 O O . TYR A 1 173 ? -3.052 1.507 4.613 1.00 98.69 173 TYR A O 1
ATOM 1406 N N . ALA A 1 174 ? -2.020 -0.387 4.012 1.00 98.50 174 ALA A N 1
ATOM 1407 C CA . ALA A 1 174 ? -0.815 0.286 3.522 1.00 98.50 174 ALA A CA 1
ATOM 1408 C C . ALA A 1 174 ? -1.143 1.324 2.441 1.00 98.50 174 ALA A C 1
ATOM 1410 O O . ALA A 1 174 ? -0.659 2.454 2.499 1.00 98.50 174 ALA A O 1
ATOM 1411 N N . HIS A 1 175 ? -1.983 0.945 1.470 1.00 97.94 175 HIS A N 1
ATOM 1412 C CA . HIS A 1 175 ? -2.404 1.855 0.411 1.00 97.94 175 HIS A CA 1
ATOM 1413 C C . HIS A 1 175 ? -3.166 3.058 0.986 1.00 97.94 175 HIS A C 1
ATOM 1415 O O . HIS A 1 175 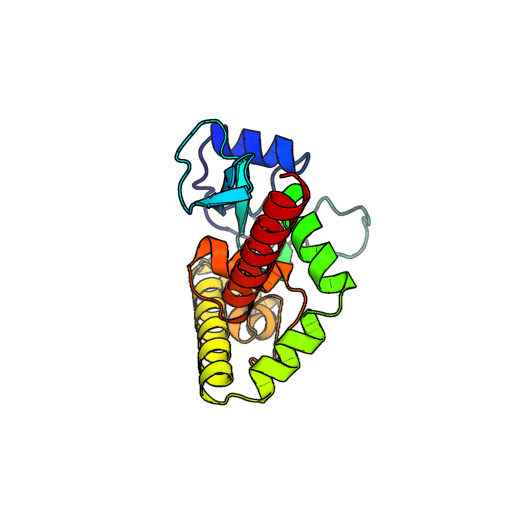? -2.797 4.194 0.703 1.00 97.94 175 HIS A O 1
ATOM 1421 N N . TYR A 1 176 ? -4.147 2.820 1.865 1.00 98.31 176 TYR A N 1
ATOM 1422 C CA . TYR A 1 176 ? -4.908 3.884 2.529 1.00 98.31 176 TYR A CA 1
ATOM 1423 C C . TYR A 1 176 ? -4.020 4.864 3.310 1.00 98.31 176 TYR A C 1
ATOM 1425 O O . TYR A 1 176 ? -4.130 6.081 3.138 1.00 98.31 176 TYR A O 1
ATOM 1433 N N . LEU A 1 177 ? -3.095 4.363 4.130 1.00 98.56 177 LEU A N 1
ATOM 1434 C CA . LEU A 1 177 ? -2.198 5.222 4.904 1.00 98.56 177 LEU A CA 1
ATOM 1435 C C . LEU A 1 177 ? -1.304 6.081 4.002 1.00 98.56 177 LEU A C 1
ATOM 1437 O O . LEU A 1 177 ? -1.035 7.237 4.323 1.00 98.56 177 LEU A O 1
ATOM 1441 N N . ALA A 1 178 ? -0.886 5.559 2.850 1.00 98.06 178 ALA A N 1
ATOM 1442 C CA . ALA A 1 178 ? -0.050 6.299 1.914 1.00 98.06 178 ALA A CA 1
ATOM 1443 C C . ALA A 1 178 ? -0.820 7.339 1.082 1.00 98.06 178 ALA A C 1
ATOM 1445 O O . ALA A 1 178 ? -0.303 8.432 0.861 1.00 98.06 178 ALA A O 1
ATOM 1446 N N . THR A 1 179 ? -2.039 7.031 0.629 1.00 96.75 179 THR A N 1
ATOM 1447 C CA . THR A 1 179 ? -2.756 7.854 -0.371 1.00 96.75 179 THR A CA 1
ATOM 1448 C C . THR A 1 179 ? -4.030 8.507 0.157 1.00 96.75 179 THR A C 1
ATOM 1450 O O . THR A 1 179 ? -4.435 9.559 -0.323 1.00 96.75 179 THR A O 1
ATOM 1453 N N . GLY A 1 180 ? -4.660 7.903 1.163 1.00 96.19 180 GLY A N 1
ATOM 1454 C CA . GLY A 1 180 ? -5.986 8.270 1.663 1.00 96.19 180 GLY A CA 1
ATOM 1455 C C . GLY A 1 180 ? -7.097 7.629 0.858 1.00 96.19 180 GLY A C 1
ATOM 1456 O O . GLY A 1 180 ? -8.263 7.884 1.125 1.00 96.19 180 GLY A O 1
ATOM 1457 N N . ASN A 1 181 ? -6.728 6.798 -0.112 1.00 92.12 181 ASN A N 1
ATOM 1458 C CA . ASN A 1 181 ? -7.633 6.159 -1.034 1.00 92.12 181 ASN A CA 1
ATOM 1459 C C . ASN A 1 181 ? -7.455 4.643 -0.954 1.00 92.12 181 ASN A C 1
ATOM 1461 O O . ASN A 1 181 ? -6.495 4.095 -1.486 1.00 92.12 181 ASN A O 1
ATOM 1465 N N . ASN A 1 182 ? -8.370 3.975 -0.259 1.00 96.44 182 ASN A N 1
ATOM 1466 C CA . ASN A 1 182 ? -8.647 2.541 -0.340 1.00 96.44 182 ASN A CA 1
ATOM 1467 C C . ASN A 1 182 ? -9.806 2.276 0.621 1.00 96.44 182 ASN A C 1
ATOM 1469 O O . ASN A 1 182 ? -9.627 2.433 1.829 1.00 96.44 182 ASN A O 1
ATOM 1473 N N . LEU A 1 183 ? -10.967 1.868 0.112 1.00 97.19 183 LEU A N 1
ATOM 1474 C CA . LEU A 1 183 ? -12.159 1.720 0.950 1.00 97.19 183 LEU A CA 1
ATOM 1475 C C . LEU A 1 183 ? -11.982 0.664 2.055 1.00 97.19 183 LEU A C 1
ATOM 1477 O O . LEU A 1 183 ? -12.363 0.886 3.200 1.00 97.19 183 LEU A O 1
ATOM 1481 N N . ILE A 1 184 ? -11.340 -0.463 1.738 1.00 98.06 184 ILE A N 1
ATOM 1482 C CA . ILE A 1 184 ? -11.033 -1.494 2.737 1.00 98.06 184 ILE A CA 1
ATOM 1483 C C . ILE A 1 184 ? -10.045 -0.959 3.774 1.00 98.06 184 ILE A C 1
ATOM 1485 O O . ILE A 1 184 ? -10.222 -1.191 4.966 1.00 98.06 184 ILE A O 1
ATOM 1489 N N . GLY A 1 185 ? -9.019 -0.221 3.346 1.00 98.12 185 GLY A N 1
ATOM 1490 C CA . GLY A 1 185 ? -8.057 0.383 4.267 1.00 98.12 185 GLY A CA 1
ATOM 1491 C C . GLY A 1 185 ? -8.687 1.433 5.192 1.00 98.12 185 GLY A C 1
ATOM 1492 O O . GLY A 1 185 ? -8.336 1.491 6.368 1.00 98.12 185 GLY A O 1
ATOM 1493 N N . GLU A 1 186 ? -9.663 2.199 4.707 1.00 98.12 186 GLU A N 1
ATOM 1494 C CA . GLU A 1 186 ? -10.460 3.113 5.532 1.00 98.12 186 GLU A CA 1
ATOM 1495 C C . GLU A 1 186 ? -11.274 2.348 6.587 1.00 98.12 186 GLU A C 1
ATOM 1497 O O . GLU A 1 186 ? -11.275 2.709 7.763 1.00 98.12 186 GLU A O 1
ATOM 1502 N N . TRP A 1 187 ? -11.926 1.246 6.207 1.00 98.44 187 TRP A N 1
ATOM 1503 C CA . TRP A 1 187 ? -12.651 0.405 7.165 1.00 98.44 187 TRP A CA 1
ATOM 1504 C C . TRP A 1 187 ? -11.724 -0.241 8.197 1.00 98.44 187 TRP A C 1
ATOM 1506 O O . TRP A 1 187 ? -12.098 -0.343 9.363 1.00 98.44 187 TRP A O 1
ATOM 1516 N N . VAL A 1 188 ? -10.504 -0.623 7.808 1.00 98.50 188 VAL A N 1
ATOM 1517 C CA . VAL A 1 188 ? -9.478 -1.083 8.757 1.00 98.50 188 VAL A CA 1
ATOM 1518 C C . VAL A 1 188 ? -9.158 0.009 9.778 1.00 98.50 188 VAL A C 1
ATOM 1520 O O . VAL A 1 188 ? -9.160 -0.282 10.971 1.00 98.50 188 VAL A O 1
ATOM 1523 N N . GLN A 1 189 ? -8.954 1.260 9.349 1.00 98.00 189 GLN A N 1
ATOM 1524 C CA . GLN A 1 189 ? -8.740 2.381 10.273 1.00 98.00 189 GLN A CA 1
ATOM 1525 C C . GLN A 1 189 ? -9.894 2.506 11.282 1.00 98.00 189 GLN A C 1
ATOM 1527 O O . GLN A 1 189 ? -9.656 2.554 12.485 1.00 98.00 189 GLN A O 1
ATOM 1532 N N . GLN A 1 190 ? -11.143 2.471 10.807 1.00 97.69 190 GLN A N 1
ATOM 1533 C CA . GLN A 1 190 ? -12.337 2.585 11.657 1.00 97.69 190 GLN A CA 1
ATOM 1534 C C . GLN A 1 190 ? -12.426 1.469 12.714 1.00 97.69 190 GLN A C 1
ATOM 1536 O O . GLN A 1 190 ? -12.820 1.718 13.857 1.00 97.69 190 GLN A O 1
ATOM 1541 N N . LEU A 1 191 ? -12.048 0.239 12.350 1.00 97.75 191 LEU A N 1
ATOM 1542 C CA . LEU A 1 191 ? -11.991 -0.892 13.279 1.00 97.75 191 LEU A CA 1
ATOM 1543 C C . LEU A 1 191 ? -10.908 -0.688 14.346 1.00 97.75 191 LEU A C 1
ATOM 1545 O O . LEU A 1 191 ? -11.153 -0.927 15.530 1.00 97.75 191 LEU A O 1
ATOM 1549 N N . LEU A 1 192 ? -9.728 -0.204 13.948 1.00 96.31 192 LEU A N 1
ATOM 1550 C CA . LEU A 1 192 ? -8.630 0.077 14.875 1.00 96.31 192 LEU A CA 1
ATOM 1551 C C . LEU A 1 192 ? -8.980 1.199 15.863 1.00 96.31 192 LEU A C 1
ATOM 1553 O O . LEU A 1 192 ? -8.706 1.063 17.060 1.00 96.31 192 LEU A O 1
ATOM 1557 N N . ASP A 1 193 ? -9.637 2.257 15.389 1.00 94.69 193 ASP A N 1
ATOM 1558 C CA . ASP A 1 193 ? -10.069 3.395 16.209 1.00 94.69 193 ASP A CA 1
ATOM 1559 C C . ASP A 1 193 ? -11.143 2.979 17.231 1.00 94.69 193 ASP A C 1
ATOM 1561 O O . ASP A 1 193 ? -11.116 3.386 18.401 1.00 94.69 193 ASP A O 1
ATOM 1565 N N . SER A 1 194 ? -12.063 2.105 16.811 1.00 92.88 194 SER A N 1
ATOM 1566 C CA . SER A 1 194 ? -13.108 1.544 17.675 1.00 92.88 194 SER A CA 1
ATOM 1567 C C . SER A 1 194 ? -12.500 0.690 18.792 1.00 92.88 194 SER A C 1
ATOM 1569 O O . SER A 1 194 ? -12.764 0.934 19.971 1.00 92.88 194 SER A O 1
ATOM 1571 N N . ALA A 1 195 ? -11.581 -0.219 18.449 1.00 87.56 195 ALA A N 1
ATOM 1572 C CA . ALA A 1 195 ? -10.892 -1.064 19.423 1.00 87.56 195 ALA A CA 1
ATOM 1573 C C . ALA A 1 195 ? -10.021 -0.256 20.409 1.00 87.56 195 ALA A C 1
ATOM 1575 O O . ALA A 1 195 ? -9.877 -0.623 21.577 1.00 87.56 195 ALA A O 1
ATOM 1576 N N . ALA A 1 196 ? -9.420 0.855 19.969 1.00 83.31 196 ALA A N 1
ATOM 1577 C CA . ALA A 1 196 ? -8.676 1.754 20.854 1.00 83.31 196 ALA A CA 1
ATOM 1578 C C . ALA A 1 196 ? -9.597 2.475 21.856 1.00 83.31 196 ALA A C 1
ATOM 1580 O O . ALA A 1 196 ? -9.245 2.641 23.030 1.00 83.31 196 ALA A O 1
ATOM 1581 N N . THR A 1 197 ? -10.793 2.860 21.407 1.00 81.06 197 THR A N 1
ATOM 1582 C CA . THR A 1 197 ? -11.806 3.507 22.247 1.00 81.06 197 THR A CA 1
ATOM 1583 C C . THR A 1 197 ? -12.330 2.561 23.328 1.00 81.06 197 THR A C 1
ATOM 1585 O O . THR A 1 197 ? -12.461 2.969 24.481 1.00 81.06 197 THR A O 1
ATOM 1588 N N . GLU A 1 198 ? -12.593 1.299 22.984 1.00 78.44 198 GLU A N 1
ATOM 1589 C CA . GLU A 1 198 ? -13.057 0.268 23.924 1.00 78.44 198 GLU A CA 1
ATOM 1590 C C . GLU A 1 198 ? -12.023 -0.016 25.019 1.00 78.44 198 GLU A C 1
ATOM 1592 O O . GLU A 1 198 ? -12.340 0.112 26.201 1.00 78.44 198 GLU A O 1
ATOM 1597 N N . ARG A 1 199 ? -10.751 -0.231 24.655 1.00 76.75 199 ARG A N 1
ATOM 1598 C CA . ARG A 1 199 ? -9.657 -0.413 25.632 1.00 76.75 199 ARG A CA 1
ATOM 1599 C C . ARG A 1 199 ? -9.515 0.760 26.602 1.00 76.75 199 ARG A C 1
ATOM 1601 O O . ARG A 1 199 ? -9.229 0.571 27.779 1.00 76.75 199 ARG A O 1
ATOM 1608 N N . THR A 1 200 ? -9.718 1.987 26.123 1.00 73.06 200 THR A N 1
ATOM 1609 C CA . THR A 1 200 ? -9.631 3.188 26.972 1.00 73.06 200 THR A CA 1
ATOM 1610 C C . THR A 1 200 ? -10.791 3.276 27.970 1.00 73.06 200 THR A C 1
ATOM 1612 O O . THR A 1 200 ? -10.637 3.889 29.024 1.00 73.06 200 THR A O 1
ATOM 1615 N N . LYS A 1 201 ? -11.951 2.687 27.651 1.00 69.38 201 LYS A N 1
ATOM 1616 C CA . LYS A 1 201 ? -13.101 2.607 28.564 1.00 69.38 201 LYS A CA 1
ATOM 1617 C C . LYS A 1 201 ? -12.923 1.515 29.616 1.00 69.38 201 LYS A C 1
ATOM 1619 O O . LYS A 1 201 ? -13.304 1.745 30.748 1.00 69.38 201 LYS A O 1
ATOM 1624 N N . GLU A 1 202 ? -12.328 0.377 29.265 1.00 61.44 202 GLU A N 1
ATOM 1625 C CA . GLU A 1 202 ? -12.075 -0.735 30.201 1.00 61.44 202 GLU A CA 1
ATOM 1626 C C . GLU A 1 202 ? -11.000 -0.422 31.256 1.00 61.44 202 GLU A C 1
ATOM 1628 O O . GLU A 1 202 ? -10.968 -1.040 32.316 1.00 61.44 202 GLU A O 1
ATOM 1633 N N . LEU A 1 203 ? -10.117 0.541 30.974 1.00 58.50 203 LEU A N 1
ATOM 1634 C CA . LEU A 1 203 ? -9.054 0.996 31.880 1.00 58.50 203 LEU A CA 1
ATOM 1635 C C . LEU A 1 203 ? -9.478 2.151 32.813 1.00 58.50 203 LEU A C 1
ATOM 1637 O O . LEU A 1 203 ? -8.643 2.636 33.579 1.00 58.50 203 LEU A O 1
ATOM 1641 N N . LYS A 1 204 ? -10.726 2.625 32.722 1.00 50.44 204 LYS A N 1
ATOM 1642 C CA . LYS A 1 204 ? -11.299 3.688 33.564 1.00 50.44 204 LYS A CA 1
ATOM 1643 C C . LYS A 1 204 ? -12.351 3.123 34.503 1.00 50.44 204 LYS A C 1
ATOM 1645 O O . LYS A 1 204 ? -12.397 3.624 35.647 1.00 50.44 204 LYS A O 1
#